Protein AF-A0A7W7RC70-F1 (afdb_monomer_lite)

Sequence (232 aa):
MTIQDFIKGVSVNDLTTFARSVPSPADFLLTSTVFPALVTNDVKWRIKQNGRRVDTAKYRAYDSSVPFADRTAWETTKEGMLPPLGQKLIGGEQQQILLEQSHGADQDRLLELLYDDAERHIEAIRSHLELAAGDVLVDGKFTLNAENGLTIEIDFGVPAGNMPTAAKPWSDPTSDPIRDELSWIQYLDGLGAPEPEMVLSSRRALSYLASNNAYRAAYFGSVNPSNPPTSR

pLDDT: mean 80.65, std 9.98, range [38.22, 91.69]

Structure (mmCIF, N/CA/C/O backbone):
data_AF-A0A7W7RC70-F1
#
_entry.id   AF-A0A7W7RC70-F1
#
loop_
_atom_site.group_PDB
_atom_site.id
_atom_site.type_symbol
_atom_site.label_atom_id
_atom_site.label_alt_id
_atom_site.label_comp_id
_atom_site.label_asym_id
_atom_site.label_entity_id
_atom_site.label_seq_id
_atom_site.pdbx_PDB_ins_code
_atom_site.Cartn_x
_atom_site.Cartn_y
_atom_site.Cartn_z
_atom_site.occupancy
_atom_site.B_iso_or_equiv
_atom_site.auth_seq_id
_atom_site.auth_comp_id
_atom_site.auth_asym_id
_atom_site.auth_atom_id
_atom_site.pdbx_PDB_model_num
ATOM 1 N N . MET A 1 1 ? -28.499 -2.237 37.408 1.00 56.09 1 MET A N 1
ATOM 2 C CA . MET A 1 1 ? -27.329 -2.879 36.779 1.00 56.09 1 MET A CA 1
ATOM 3 C C . MET A 1 1 ? -26.478 -1.761 36.212 1.00 56.09 1 MET A C 1
ATOM 5 O O . MET A 1 1 ? -27.034 -0.927 35.513 1.00 56.09 1 MET A O 1
ATOM 9 N N . THR A 1 2 ? -25.207 -1.657 36.597 1.00 62.66 2 THR A N 1
ATOM 10 C CA . THR A 1 2 ? -24.329 -0.580 36.103 1.00 62.66 2 THR A CA 1
ATOM 11 C C . THR A 1 2 ? -23.672 -0.986 34.778 1.00 62.66 2 THR A C 1
ATOM 13 O O . THR A 1 2 ? -23.590 -2.179 34.485 1.00 62.66 2 THR A O 1
ATOM 16 N N . ILE A 1 3 ? -23.141 -0.034 33.994 1.00 61.31 3 ILE A N 1
ATOM 17 C CA . ILE A 1 3 ? -22.332 -0.342 32.791 1.00 61.31 3 ILE A CA 1
ATOM 18 C C . ILE A 1 3 ? -21.181 -1.308 33.124 1.00 61.31 3 ILE A C 1
ATOM 20 O O . ILE A 1 3 ? -20.865 -2.197 32.338 1.00 61.31 3 ILE A O 1
ATOM 24 N N . GLN A 1 4 ? -20.580 -1.190 34.312 1.00 64.25 4 GLN A N 1
ATOM 25 C CA . GLN A 1 4 ? -19.517 -2.099 34.744 1.00 64.25 4 GLN A CA 1
ATOM 26 C C . GLN A 1 4 ? -20.006 -3.536 34.967 1.00 64.25 4 GLN A C 1
ATOM 28 O O . GLN A 1 4 ? -19.240 -4.470 34.749 1.00 64.25 4 GLN A O 1
ATOM 33 N N . ASP A 1 5 ? -21.258 -3.737 35.379 1.00 62.78 5 ASP A N 1
ATOM 34 C CA . ASP A 1 5 ? -21.836 -5.079 35.520 1.00 62.78 5 ASP A CA 1
ATOM 35 C C . ASP A 1 5 ? -22.249 -5.673 34.170 1.00 62.78 5 ASP A C 1
ATOM 37 O O . ASP A 1 5 ? -22.140 -6.881 33.984 1.00 62.78 5 ASP A O 1
ATOM 41 N N . PHE A 1 6 ? -22.637 -4.828 33.210 1.00 64.06 6 PHE A N 1
ATOM 42 C CA . PHE A 1 6 ? -22.873 -5.232 31.823 1.00 64.06 6 PHE A CA 1
ATOM 43 C C . PHE A 1 6 ? -21.577 -5.702 31.137 1.00 64.06 6 PHE A C 1
ATOM 45 O O . PHE A 1 6 ? -21.541 -6.787 30.562 1.00 64.06 6 PHE A O 1
ATOM 52 N N . ILE A 1 7 ? -20.478 -4.952 31.289 1.00 65.06 7 ILE A N 1
ATOM 53 C CA . ILE A 1 7 ? -19.159 -5.317 30.738 1.00 65.06 7 ILE A CA 1
ATOM 54 C C . ILE A 1 7 ? -18.637 -6.636 31.332 1.00 65.06 7 ILE A C 1
ATOM 56 O O . ILE A 1 7 ? -17.987 -7.403 30.630 1.00 65.06 7 ILE A O 1
ATOM 60 N N . LYS A 1 8 ? -18.949 -6.958 32.597 1.00 65.38 8 LYS A N 1
ATOM 61 C CA . LYS A 1 8 ? -18.590 -8.261 33.197 1.00 65.38 8 LYS A CA 1
ATOM 62 C C . LYS A 1 8 ? -19.278 -9.453 32.519 1.00 65.38 8 LYS A C 1
ATOM 64 O O . LYS A 1 8 ? -18.781 -10.568 32.651 1.00 65.38 8 LYS A O 1
ATOM 69 N N . GLY A 1 9 ? -20.406 -9.232 31.840 1.00 66.56 9 GLY A N 1
ATOM 70 C CA . GLY A 1 9 ? -21.138 -10.264 31.102 1.00 66.56 9 GLY A CA 1
ATOM 71 C C . GLY A 1 9 ? -20.523 -10.617 29.746 1.00 66.56 9 GLY A C 1
ATOM 72 O O . GLY A 1 9 ? -20.819 -11.684 29.218 1.00 66.56 9 GLY A O 1
ATOM 73 N N . VAL A 1 10 ? -19.649 -9.764 29.202 1.00 74.56 10 VAL A N 1
ATOM 74 C CA . VAL A 1 10 ? -18.971 -9.984 27.919 1.00 74.56 10 VAL A CA 1
ATOM 75 C C . VAL A 1 10 ? -17.527 -10.376 28.190 1.00 74.56 10 VAL A C 1
ATOM 77 O O . VAL A 1 10 ? -16.739 -9.587 28.716 1.00 74.56 10 VAL A O 1
ATOM 80 N N . SER A 1 11 ? -17.153 -11.611 27.851 1.00 83.88 11 SER A N 1
ATOM 81 C CA . SER A 1 11 ? -15.785 -12.057 28.089 1.00 83.88 11 SER A CA 1
ATOM 82 C C . SER A 1 11 ? -14.832 -11.496 27.029 1.00 83.88 11 SER A C 1
ATOM 84 O O . SER A 1 11 ? -15.172 -11.338 25.855 1.00 83.88 11 SER A O 1
ATOM 86 N N . VAL A 1 12 ? -13.580 -11.246 27.423 1.00 82.38 12 VAL A N 1
ATOM 87 C CA . VAL A 1 12 ? -12.506 -10.868 26.484 1.00 82.38 12 VAL A CA 1
ATOM 88 C C . VAL A 1 12 ? -12.328 -11.938 25.397 1.00 82.38 12 VAL A C 1
ATOM 90 O O . VAL A 1 12 ? -11.986 -11.628 24.255 1.00 82.38 12 VAL A O 1
ATOM 93 N N . ASN A 1 13 ? -12.592 -13.203 25.731 1.00 87.06 13 ASN A N 1
ATOM 94 C CA . ASN A 1 13 ? -12.529 -14.302 24.776 1.00 87.06 13 ASN A CA 1
ATOM 95 C C . ASN A 1 13 ? -13.616 -14.194 23.691 1.00 87.06 13 ASN A C 1
ATOM 97 O O . ASN A 1 13 ? -13.336 -14.451 22.522 1.00 87.06 13 ASN A O 1
ATOM 101 N N . ASP A 1 14 ? -14.824 -13.755 24.042 1.00 87.44 14 ASP A N 1
ATOM 102 C CA . ASP A 1 14 ? -15.912 -13.589 23.072 1.00 87.44 14 ASP A CA 1
ATOM 103 C C . ASP A 1 14 ? -15.631 -12.422 22.123 1.00 87.44 14 ASP A C 1
ATOM 105 O O . ASP A 1 14 ? -15.761 -12.573 20.912 1.00 87.44 14 ASP A O 1
ATOM 109 N N . LEU A 1 15 ? -15.146 -11.289 22.645 1.00 85.06 15 LEU A N 1
ATOM 110 C CA . LEU A 1 15 ? -14.759 -10.138 21.818 1.00 85.06 15 LEU A CA 1
ATOM 111 C C . LEU A 1 15 ? -13.595 -10.464 20.884 1.00 85.06 15 LEU A C 1
ATOM 113 O O . LEU A 1 15 ? -13.608 -10.072 19.722 1.00 85.06 15 LEU A O 1
ATOM 117 N N . THR A 1 16 ? -12.590 -11.201 21.360 1.00 86.44 16 THR A N 1
ATOM 118 C CA . THR A 1 16 ? -11.467 -11.624 20.505 1.00 86.44 16 THR A CA 1
ATOM 119 C C . THR A 1 16 ? -11.881 -12.658 19.464 1.00 86.44 16 THR A C 1
ATOM 121 O O . THR A 1 16 ? -11.364 -12.634 18.346 1.00 86.44 16 THR A O 1
ATOM 124 N N . THR A 1 17 ? -12.823 -13.543 19.795 1.00 90.56 17 THR A N 1
ATOM 125 C CA . THR A 1 17 ? -13.395 -14.499 18.840 1.00 90.56 17 THR A CA 1
ATOM 126 C C . THR A 1 17 ? -14.200 -13.769 17.770 1.00 90.56 17 THR A C 1
ATOM 128 O O . THR A 1 17 ? -13.954 -13.983 16.584 1.00 90.56 17 THR A O 1
ATOM 131 N N . PHE A 1 18 ? -15.074 -12.844 18.175 1.00 89.38 18 PHE A N 1
ATOM 132 C CA . PHE A 1 18 ? -15.824 -11.982 17.266 1.00 89.38 18 PHE A CA 1
ATOM 133 C C . PHE A 1 18 ? -14.888 -11.168 16.371 1.00 89.38 18 PHE A C 1
ATOM 135 O O . PHE A 1 18 ? -15.035 -11.162 15.151 1.00 89.38 18 PHE A O 1
ATOM 142 N N . ALA A 1 19 ? -13.846 -10.563 16.948 1.00 87.00 19 ALA A N 1
ATOM 143 C CA . ALA A 1 19 ? -12.914 -9.740 16.192 1.00 87.00 19 ALA A CA 1
ATOM 144 C C . ALA A 1 19 ? -12.198 -10.503 15.071 1.00 87.00 19 ALA A C 1
ATOM 146 O O . ALA A 1 19 ? -11.902 -9.947 14.015 1.00 87.00 19 ALA A O 1
ATOM 147 N N . ARG A 1 20 ? -11.939 -11.797 15.286 1.00 86.38 20 ARG A N 1
ATOM 148 C CA . ARG A 1 20 ? -11.356 -12.686 14.275 1.00 86.38 20 ARG A CA 1
ATOM 149 C C . ARG A 1 20 ? -12.362 -13.131 13.218 1.00 86.38 20 ARG A C 1
ATOM 151 O O . ARG A 1 20 ? -11.934 -13.460 12.117 1.00 86.38 20 ARG A O 1
ATOM 158 N N . SER A 1 21 ? -13.658 -13.164 13.534 1.00 90.19 21 SER A N 1
ATOM 159 C CA . SER A 1 21 ? -14.700 -13.531 12.570 1.00 90.19 21 SER A CA 1
ATOM 160 C C . SER A 1 21 ? -15.127 -12.382 11.660 1.00 90.19 21 SER A C 1
ATOM 162 O O . SER A 1 21 ? -15.672 -12.656 10.595 1.00 90.19 21 SER A O 1
ATOM 164 N N . VAL A 1 22 ? -14.881 -11.122 12.044 1.00 88.31 22 VAL A N 1
ATOM 165 C CA . VAL A 1 22 ? -15.199 -9.963 11.196 1.00 88.31 22 VAL A CA 1
ATOM 166 C C . VAL A 1 22 ? -14.410 -10.071 9.883 1.00 88.31 22 VAL A C 1
ATOM 168 O O . VAL A 1 22 ? -13.171 -10.055 9.918 1.00 88.31 22 VAL A O 1
ATOM 171 N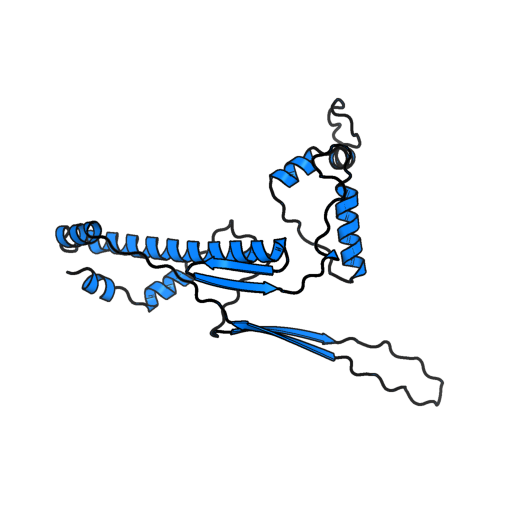 N . PRO A 1 23 ? -15.071 -10.167 8.717 1.00 85.12 23 PRO A N 1
ATOM 172 C CA . PRO A 1 23 ? -14.389 -10.254 7.432 1.00 85.12 23 PRO A CA 1
ATOM 173 C C . PRO A 1 23 ? -13.687 -8.935 7.102 1.00 85.12 23 PRO A C 1
ATOM 175 O O . PRO A 1 23 ? -14.128 -7.862 7.510 1.00 85.12 23 PRO A O 1
ATOM 178 N N . SER A 1 24 ? -12.565 -9.000 6.388 1.00 81.44 24 SER A N 1
ATOM 179 C CA . SER A 1 24 ? -11.953 -7.783 5.847 1.00 81.44 24 SER A CA 1
ATOM 180 C C . SER A 1 24 ? -12.858 -7.200 4.756 1.00 81.44 24 SER A C 1
ATOM 182 O O . SER A 1 24 ? -13.382 -7.977 3.951 1.00 81.44 24 SER A O 1
ATOM 184 N N . PRO A 1 25 ? -13.039 -5.869 4.699 1.00 83.44 25 PRO A N 1
ATOM 185 C CA . PRO A 1 25 ? -13.734 -5.226 3.591 1.00 83.44 25 PRO A CA 1
ATOM 186 C C . PRO A 1 25 ? -13.133 -5.633 2.242 1.00 83.44 25 PRO A C 1
ATOM 188 O O . PRO A 1 25 ? -11.913 -5.710 2.098 1.00 83.44 25 PRO A O 1
ATOM 191 N N . ALA A 1 26 ? -13.988 -5.878 1.246 1.00 78.44 26 ALA A N 1
ATOM 192 C CA . ALA A 1 26 ? -13.555 -6.296 -0.091 1.00 78.44 26 ALA A CA 1
ATOM 193 C C . ALA A 1 26 ? -12.710 -5.228 -0.811 1.00 78.44 26 ALA A C 1
ATOM 195 O O . ALA A 1 26 ? -11.923 -5.560 -1.693 1.00 78.44 26 ALA A O 1
ATOM 196 N N . ASP A 1 27 ? -12.847 -3.964 -0.406 1.00 82.88 27 ASP A N 1
ATOM 197 C CA . ASP A 1 27 ? -12.137 -2.829 -0.997 1.00 82.88 27 ASP A CA 1
ATOM 198 C C . ASP A 1 27 ? -10.654 -2.756 -0.577 1.00 82.88 27 ASP A C 1
ATOM 200 O O . ASP A 1 27 ? -9.888 -2.001 -1.176 1.00 82.88 27 ASP A O 1
ATOM 204 N N . PHE A 1 28 ? -10.218 -3.541 0.418 1.00 85.25 28 PHE A N 1
ATOM 205 C CA . PHE A 1 28 ? -8.823 -3.575 0.883 1.00 85.25 28 PHE A CA 1
ATOM 206 C C . PHE A 1 28 ? -7.975 -4.511 0.019 1.00 85.25 28 PHE A C 1
ATOM 208 O O . PHE A 1 28 ? -7.599 -5.625 0.402 1.00 85.25 28 PHE A O 1
ATOM 215 N N . LEU A 1 29 ? -7.710 -4.060 -1.205 1.00 86.31 29 LEU A N 1
ATOM 216 C CA . LEU A 1 29 ? -6.955 -4.811 -2.199 1.00 86.31 29 LEU A CA 1
ATOM 217 C C . LEU A 1 29 ? -5.479 -4.963 -1.804 1.00 86.31 29 LEU A C 1
ATOM 219 O O . LEU A 1 29 ? -4.909 -6.037 -1.976 1.00 86.31 29 LEU A O 1
ATOM 223 N N . LEU A 1 30 ? -4.841 -3.927 -1.251 1.00 86.94 30 LEU A N 1
ATOM 224 C CA . LEU A 1 30 ? -3.402 -3.959 -0.979 1.00 86.94 30 LEU A CA 1
ATOM 225 C C . LEU A 1 30 ? -3.073 -5.001 0.083 1.00 86.94 30 LEU A C 1
ATOM 227 O O . LEU A 1 30 ? -2.199 -5.835 -0.136 1.00 86.94 30 LEU A O 1
ATOM 231 N N . THR A 1 31 ? -3.796 -5.006 1.199 1.00 84.94 31 THR A N 1
ATOM 232 C CA . THR A 1 31 ? -3.587 -5.968 2.292 1.00 84.94 31 THR A CA 1
ATOM 233 C C . THR A 1 31 ? -4.075 -7.387 1.980 1.00 84.94 31 THR A C 1
ATOM 235 O O . THR A 1 31 ? -3.689 -8.334 2.670 1.00 84.94 31 THR A O 1
ATOM 238 N N . SER A 1 32 ? -4.897 -7.572 0.942 1.00 84.19 32 SER A N 1
ATOM 239 C CA . SER A 1 32 ? -5.356 -8.900 0.513 1.00 84.19 32 SER A CA 1
ATOM 240 C C . SER A 1 32 ? -4.476 -9.523 -0.572 1.00 84.19 32 SER A C 1
ATOM 242 O O . SER A 1 32 ? -4.210 -10.723 -0.502 1.00 84.19 32 SER A O 1
ATOM 244 N N . THR A 1 33 ? -3.996 -8.741 -1.545 1.00 84.69 33 THR A N 1
ATOM 245 C CA . THR A 1 33 ? -3.239 -9.269 -2.693 1.00 84.69 33 THR A CA 1
ATOM 246 C C . THR A 1 33 ? -1.757 -8.912 -2.674 1.00 84.69 33 THR A C 1
ATOM 248 O O . THR A 1 33 ? -0.933 -9.755 -3.013 1.00 84.69 33 THR A O 1
ATOM 251 N N . VAL A 1 34 ? -1.396 -7.676 -2.308 1.00 86.19 34 VAL A N 1
ATOM 252 C CA . VAL A 1 34 ? -0.014 -7.171 -2.444 1.00 86.19 34 VAL A CA 1
ATOM 253 C C . VAL A 1 34 ? 0.813 -7.454 -1.188 1.00 86.19 34 VAL A C 1
ATOM 255 O O . VAL A 1 34 ? 1.915 -7.993 -1.271 1.00 86.19 34 VAL A O 1
ATOM 258 N N . PHE A 1 35 ? 0.266 -7.129 -0.018 1.00 86.44 35 PHE A N 1
ATOM 259 C CA . PHE A 1 35 ? 0.872 -7.336 1.294 1.00 86.44 35 PHE A CA 1
ATOM 260 C C . PHE A 1 35 ? -0.040 -8.199 2.163 1.00 86.44 35 PHE A C 1
ATOM 262 O O . PHE A 1 35 ? -0.785 -7.664 2.985 1.00 86.44 35 PHE A O 1
ATOM 269 N N . PRO A 1 36 ? 0.006 -9.533 2.014 1.00 81.94 36 PRO A N 1
ATOM 270 C CA . PRO A 1 36 ? -0.829 -10.407 2.820 1.00 81.94 36 PRO A CA 1
ATOM 271 C C . PRO A 1 36 ? -0.523 -10.216 4.310 1.00 81.94 36 PRO A C 1
ATOM 273 O O . PRO A 1 36 ? 0.629 -10.302 4.746 1.00 81.94 36 PRO A O 1
ATOM 276 N N . ALA A 1 37 ? -1.567 -9.969 5.101 1.00 81.06 37 ALA A N 1
ATOM 277 C CA . ALA A 1 37 ? -1.438 -9.799 6.542 1.00 81.06 37 ALA A CA 1
ATOM 278 C C . ALA A 1 37 ? -0.966 -11.099 7.219 1.00 81.06 37 ALA A C 1
ATOM 280 O O . ALA A 1 37 ? -1.537 -12.173 7.023 1.00 81.06 37 ALA A O 1
ATOM 281 N N . LEU A 1 38 ? 0.059 -10.989 8.068 1.00 83.00 38 LEU A N 1
ATOM 282 C CA . LEU A 1 38 ? 0.604 -12.096 8.853 1.00 83.00 38 LEU A CA 1
ATOM 283 C C . LEU A 1 38 ? 0.421 -11.810 10.343 1.00 83.00 38 LEU A C 1
ATOM 285 O O . LEU A 1 38 ? 0.787 -10.743 10.831 1.00 83.00 38 LEU A O 1
ATOM 289 N N . VAL A 1 39 ? -0.109 -12.786 11.079 1.00 82.56 39 VAL A N 1
ATOM 290 C CA . VAL A 1 39 ? -0.258 -12.696 12.535 1.00 82.56 39 VAL A CA 1
ATOM 291 C C . VAL A 1 39 ? 0.928 -13.387 13.194 1.00 82.56 39 VAL A C 1
ATOM 293 O O . VAL A 1 39 ? 1.176 -14.569 12.959 1.00 82.56 39 VAL A O 1
ATOM 296 N N . THR A 1 40 ? 1.645 -12.657 14.044 1.00 84.38 40 THR A N 1
ATOM 297 C CA . THR A 1 40 ? 2.721 -13.205 14.873 1.00 84.38 40 THR A CA 1
ATOM 298 C C . THR A 1 40 ? 2.505 -12.832 16.334 1.00 84.38 40 THR A C 1
ATOM 300 O O . THR A 1 40 ? 1.990 -11.759 16.639 1.00 84.38 40 THR A O 1
ATOM 303 N N . ASN A 1 41 ? 2.920 -13.712 17.243 1.00 83.69 41 ASN A N 1
ATOM 304 C CA . ASN A 1 41 ? 2.888 -13.467 18.685 1.00 83.69 41 ASN A CA 1
ATOM 305 C C . ASN A 1 41 ? 4.244 -12.917 19.161 1.00 83.69 41 ASN A C 1
ATOM 307 O O . ASN A 1 41 ? 4.870 -13.483 20.056 1.00 83.69 41 ASN A O 1
ATOM 311 N N . ASP A 1 42 ? 4.724 -11.852 18.521 1.00 84.62 42 ASP A N 1
ATOM 312 C CA . ASP A 1 42 ? 5.981 -11.173 18.853 1.00 84.62 42 ASP A CA 1
ATOM 313 C C . ASP A 1 42 ? 5.780 -9.653 18.741 1.00 84.62 42 ASP A C 1
ATOM 315 O O . ASP A 1 42 ? 4.927 -9.175 17.996 1.00 84.62 42 ASP A O 1
ATOM 319 N N . VAL A 1 43 ? 6.563 -8.885 19.493 1.00 82.62 43 VAL A N 1
ATOM 320 C CA . VAL A 1 43 ? 6.596 -7.414 19.430 1.00 82.62 43 VAL A CA 1
ATOM 321 C C . VAL A 1 43 ? 7.489 -6.946 18.277 1.00 82.62 43 VAL A C 1
ATOM 323 O O . VAL A 1 43 ? 7.428 -5.791 17.856 1.00 82.62 43 VAL A O 1
ATOM 326 N N . LYS A 1 44 ? 8.340 -7.836 17.757 1.00 82.44 44 LYS A N 1
ATOM 327 C CA . LYS A 1 44 ? 9.222 -7.555 16.628 1.00 82.44 44 LYS A CA 1
ATOM 328 C C . LYS A 1 44 ? 8.767 -8.280 15.373 1.00 82.44 44 LYS A C 1
ATOM 330 O O . LYS A 1 44 ? 8.415 -9.457 15.411 1.00 82.44 44 LYS A O 1
ATOM 335 N N . TRP A 1 45 ? 8.863 -7.596 14.241 1.00 80.31 45 TRP A N 1
ATOM 336 C CA . TRP A 1 45 ? 8.797 -8.244 12.940 1.00 80.31 45 TRP A CA 1
ATOM 337 C C . TRP A 1 45 ? 10.207 -8.627 12.492 1.00 80.31 45 TRP A C 1
ATOM 339 O O . TRP A 1 45 ? 11.180 -7.928 12.785 1.00 80.31 45 TRP A O 1
ATOM 349 N N . ARG A 1 46 ? 10.325 -9.753 11.781 1.00 77.56 46 ARG A N 1
ATOM 350 C CA . ARG A 1 46 ? 11.588 -10.219 11.207 1.00 77.56 46 ARG A CA 1
ATOM 351 C C . ARG A 1 46 ? 11.351 -10.811 9.827 1.00 77.56 46 ARG A C 1
ATOM 353 O O . ARG A 1 46 ? 10.641 -11.803 9.699 1.00 77.56 46 ARG A O 1
ATOM 360 N N . ILE A 1 47 ? 12.004 -10.246 8.818 1.00 74.62 47 ILE A N 1
ATOM 361 C CA . ILE A 1 47 ? 12.020 -10.777 7.455 1.00 74.62 47 ILE A CA 1
ATOM 362 C C . ILE A 1 47 ? 13.396 -11.379 7.205 1.00 74.62 47 ILE A C 1
ATOM 364 O O . ILE A 1 47 ? 14.416 -10.694 7.306 1.00 74.62 47 ILE A O 1
ATOM 368 N N . LYS A 1 48 ? 13.417 -12.673 6.883 1.00 76.88 48 LYS A N 1
ATOM 369 C CA . LYS A 1 48 ? 14.621 -13.389 6.466 1.00 76.88 48 LYS A CA 1
ATOM 370 C C . LYS A 1 48 ? 14.559 -13.629 4.970 1.00 76.88 48 LYS A C 1
ATOM 372 O O . LYS A 1 48 ? 13.632 -14.273 4.490 1.00 76.88 48 LYS A O 1
ATOM 377 N N . GLN A 1 49 ? 15.553 -13.133 4.253 1.00 71.88 49 GLN A N 1
ATOM 378 C CA . GLN A 1 49 ? 15.759 -13.442 2.847 1.00 71.88 49 GLN A CA 1
ATOM 379 C C . GLN A 1 49 ? 16.999 -14.311 2.733 1.00 71.88 49 GLN A C 1
ATOM 381 O O . GLN A 1 49 ? 18.073 -13.939 3.206 1.00 71.88 49 GLN A O 1
ATOM 386 N N . ASN A 1 50 ? 16.840 -15.480 2.129 1.00 76.06 50 ASN A N 1
ATOM 387 C CA . ASN A 1 50 ? 17.937 -16.371 1.814 1.00 76.06 50 ASN A CA 1
ATOM 388 C C . ASN A 1 50 ? 17.991 -16.600 0.306 1.00 76.06 50 ASN A C 1
ATOM 390 O O . ASN A 1 50 ? 16.978 -16.658 -0.385 1.00 76.06 50 ASN A O 1
ATOM 394 N N . GLY A 1 51 ? 19.203 -16.731 -0.209 1.00 71.19 51 GLY A N 1
ATOM 395 C CA . GLY A 1 51 ? 19.424 -17.016 -1.612 1.00 71.19 51 GLY A CA 1
ATOM 396 C C . GLY A 1 51 ? 20.613 -17.934 -1.780 1.00 71.19 51 GLY A C 1
ATOM 397 O O . GLY A 1 51 ? 21.580 -17.901 -1.014 1.00 71.19 51 GLY A O 1
ATOM 398 N N . ARG A 1 52 ? 20.545 -18.762 -2.817 1.00 72.56 52 ARG A N 1
ATOM 399 C CA . ARG A 1 52 ? 21.664 -19.586 -3.252 1.00 72.56 52 ARG A CA 1
ATOM 400 C C . ARG A 1 52 ? 21.904 -19.322 -4.723 1.00 72.56 52 ARG A C 1
ATOM 402 O O . ARG A 1 52 ? 21.000 -19.500 -5.534 1.00 72.56 52 ARG A O 1
ATOM 409 N N . ARG A 1 53 ? 23.130 -18.940 -5.067 1.00 67.62 53 ARG A N 1
ATOM 410 C CA . ARG A 1 53 ? 23.585 -19.000 -6.456 1.00 67.62 53 ARG A CA 1
ATOM 411 C C . ARG A 1 53 ? 24.174 -20.381 -6.707 1.00 67.62 53 ARG A C 1
ATOM 413 O O . ARG A 1 53 ? 24.865 -20.935 -5.850 1.00 67.62 53 ARG A O 1
ATOM 420 N N . VAL A 1 54 ? 23.827 -20.963 -7.849 1.00 72.25 54 VAL A N 1
ATOM 421 C CA . VAL A 1 54 ? 24.419 -22.217 -8.315 1.00 72.25 54 VAL A CA 1
ATOM 422 C C . VAL A 1 54 ? 25.434 -21.844 -9.378 1.00 72.25 54 VAL A C 1
ATOM 424 O O . VAL A 1 54 ? 25.064 -21.357 -10.444 1.00 72.25 54 VAL A O 1
ATOM 427 N N . ASP A 1 55 ? 26.711 -22.040 -9.070 1.00 71.69 55 ASP A N 1
ATOM 428 C CA . ASP A 1 55 ? 27.770 -21.792 -10.037 1.00 71.69 55 ASP A CA 1
ATOM 429 C C . ASP A 1 55 ? 27.695 -22.817 -11.172 1.00 71.69 55 ASP A C 1
ATOM 431 O O . ASP A 1 55 ? 27.401 -23.998 -10.962 1.00 71.69 55 ASP A O 1
ATOM 435 N N . THR A 1 56 ? 27.969 -22.365 -12.395 1.00 74.25 56 THR A N 1
ATOM 436 C CA . THR A 1 56 ? 28.033 -23.263 -13.552 1.00 74.25 56 THR A CA 1
ATOM 437 C C . THR A 1 56 ? 29.254 -24.172 -13.426 1.00 74.25 56 THR A C 1
ATOM 439 O O . THR A 1 56 ? 30.372 -23.703 -13.197 1.00 74.25 56 THR A O 1
ATOM 442 N N . ALA A 1 57 ? 29.050 -25.479 -13.598 1.00 82.75 57 ALA A N 1
ATOM 443 C CA . ALA A 1 57 ? 30.136 -26.449 -13.566 1.00 82.75 57 ALA A CA 1
ATOM 444 C C . ALA A 1 57 ? 31.151 -26.168 -14.687 1.00 82.75 57 ALA A C 1
ATOM 446 O O . ALA A 1 57 ? 30.786 -25.938 -15.839 1.00 82.75 57 ALA A O 1
ATOM 447 N N . LYS A 1 58 ? 32.443 -26.199 -14.348 1.00 83.81 58 LYS A N 1
ATOM 448 C CA . LYS A 1 58 ? 33.531 -25.977 -15.307 1.00 83.81 58 LYS A CA 1
ATOM 449 C C . LYS A 1 58 ? 33.943 -27.307 -15.937 1.00 83.81 58 LYS A C 1
ATOM 451 O O . LYS A 1 58 ? 34.146 -28.291 -15.225 1.00 83.81 58 LYS A O 1
ATOM 456 N N . TYR A 1 59 ? 34.110 -27.326 -17.259 1.00 81.69 59 TYR A N 1
ATOM 457 C CA . TYR A 1 59 ? 34.724 -28.460 -17.949 1.00 81.69 59 TYR A CA 1
ATOM 458 C C . TYR A 1 59 ? 36.171 -28.641 -17.480 1.00 81.69 59 TYR A C 1
ATOM 460 O O . TYR A 1 59 ? 36.890 -27.666 -17.256 1.00 81.69 59 TYR A O 1
ATOM 468 N N . ARG A 1 60 ? 36.597 -29.898 -17.345 1.00 87.81 60 ARG A N 1
ATOM 469 C CA . ARG A 1 60 ? 37.977 -30.265 -17.017 1.00 87.81 60 ARG A CA 1
ATOM 470 C C . ARG A 1 60 ? 38.586 -31.100 -18.140 1.00 87.81 60 ARG A C 1
ATOM 472 O O . ARG A 1 60 ? 37.855 -31.775 -18.862 1.00 87.81 60 ARG A O 1
ATOM 479 N N . ALA A 1 61 ? 39.910 -31.081 -18.259 1.00 85.44 61 ALA A N 1
ATOM 480 C CA . ALA A 1 61 ? 40.616 -31.992 -19.153 1.00 85.44 61 ALA A CA 1
ATOM 481 C C . ALA A 1 61 ? 40.492 -33.439 -18.645 1.00 85.44 61 ALA A C 1
ATOM 483 O O . ALA A 1 61 ? 40.330 -33.670 -17.441 1.00 85.44 61 ALA A O 1
ATOM 484 N N . TYR A 1 62 ? 40.582 -34.415 -19.552 1.00 78.81 62 TYR A N 1
ATOM 485 C CA . TYR A 1 62 ? 40.733 -35.818 -19.162 1.00 78.81 62 TYR A CA 1
ATOM 486 C C . TYR A 1 62 ? 41.988 -35.963 -18.278 1.00 78.81 62 TYR A C 1
ATOM 488 O O . TYR A 1 62 ? 42.970 -35.252 -18.469 1.00 78.81 62 TYR A O 1
ATOM 496 N N . ASP A 1 63 ? 41.895 -36.789 -17.233 1.00 81.75 63 ASP A N 1
ATOM 497 C CA . ASP A 1 63 ? 42.938 -37.007 -16.209 1.00 81.75 63 ASP A CA 1
ATOM 498 C C . ASP A 1 63 ? 43.328 -35.824 -15.287 1.00 81.75 63 ASP A C 1
ATOM 500 O O . ASP A 1 63 ? 44.194 -35.986 -14.431 1.00 81.75 63 ASP A O 1
ATOM 504 N N . SER A 1 64 ? 42.657 -34.662 -15.350 1.00 79.81 64 SER A N 1
ATOM 505 C CA . SER A 1 64 ? 42.829 -33.583 -14.351 1.00 79.81 64 SER A CA 1
ATOM 506 C C . SER A 1 64 ? 41.831 -33.671 -13.181 1.00 79.81 64 SER A C 1
ATOM 508 O O . SER A 1 64 ? 40.763 -34.268 -13.301 1.00 79.81 64 SER A O 1
ATOM 510 N N . SER A 1 65 ? 42.111 -33.040 -12.036 1.00 79.62 65 SER A N 1
ATOM 511 C CA . SER A 1 65 ? 41.113 -32.915 -10.960 1.00 79.62 65 SER A CA 1
ATOM 512 C C . SER A 1 65 ? 39.985 -31.940 -11.340 1.00 79.62 65 SER A C 1
ATOM 514 O O . SER A 1 65 ? 40.150 -31.071 -12.202 1.00 79.62 65 SER A O 1
ATOM 516 N N . VAL A 1 66 ? 38.806 -32.116 -10.730 1.00 84.38 66 VAL A N 1
ATOM 517 C CA . VAL A 1 66 ? 37.661 -31.200 -10.883 1.00 84.38 66 VAL A CA 1
ATOM 518 C C . VAL A 1 66 ? 37.929 -29.946 -10.041 1.00 84.38 66 VAL A C 1
ATOM 520 O O . VAL A 1 66 ? 38.358 -30.089 -8.893 1.00 84.38 66 VAL A O 1
ATOM 523 N N . PRO A 1 67 ? 37.696 -28.728 -10.565 1.00 80.69 67 PRO A N 1
ATOM 524 C CA . PRO A 1 67 ? 37.852 -27.514 -9.773 1.00 80.69 67 PRO A CA 1
ATOM 525 C C . PRO A 1 67 ? 36.856 -27.481 -8.608 1.00 80.69 67 PRO A C 1
ATOM 527 O O . PRO A 1 67 ? 35.711 -27.914 -8.743 1.00 80.69 67 PRO A O 1
ATOM 530 N N . PHE A 1 68 ? 37.293 -26.936 -7.471 1.00 76.25 68 PHE A N 1
ATOM 531 C CA . PHE A 1 68 ? 36.411 -26.690 -6.333 1.00 76.25 68 PHE A CA 1
ATOM 532 C C . PHE A 1 68 ? 35.344 -25.656 -6.711 1.00 76.25 68 PHE A C 1
ATOM 534 O O . PHE A 1 68 ? 35.639 -24.664 -7.380 1.00 76.25 68 PHE A O 1
ATOM 541 N N . ALA A 1 69 ? 34.104 -25.920 -6.304 1.00 77.38 69 ALA A N 1
ATOM 542 C CA . ALA A 1 69 ? 33.009 -24.967 -6.410 1.00 77.38 69 ALA A CA 1
ATOM 543 C C . ALA A 1 69 ? 32.966 -24.089 -5.157 1.00 77.38 69 ALA A C 1
ATOM 545 O O . ALA A 1 69 ? 33.241 -24.573 -4.055 1.00 77.38 69 ALA A O 1
ATOM 546 N N . ASP A 1 70 ? 32.564 -22.833 -5.322 1.00 76.75 70 ASP A N 1
ATOM 547 C CA . ASP A 1 70 ? 32.361 -21.927 -4.202 1.00 76.75 70 ASP A CA 1
ATOM 548 C C . ASP A 1 70 ? 30.940 -22.081 -3.649 1.00 76.75 70 ASP A C 1
ATOM 550 O O . ASP A 1 70 ? 29.964 -22.331 -4.362 1.00 76.75 70 ASP A O 1
ATOM 554 N N . ARG A 1 71 ? 30.804 -21.970 -2.323 1.00 69.19 71 ARG A N 1
ATOM 555 C CA . ARG A 1 71 ? 29.491 -21.983 -1.673 1.00 69.19 71 ARG A CA 1
ATOM 556 C C . ARG A 1 71 ? 28.988 -20.555 -1.522 1.00 69.19 71 ARG A C 1
ATOM 558 O O . ARG A 1 71 ? 29.230 -19.917 -0.501 1.00 69.19 71 ARG A O 1
ATOM 565 N N . THR A 1 72 ? 28.219 -20.101 -2.502 1.00 67.12 72 THR A N 1
ATOM 566 C CA . THR A 1 72 ? 27.650 -18.748 -2.520 1.00 67.12 72 THR A CA 1
ATOM 567 C C . THR A 1 72 ? 26.205 -18.766 -2.011 1.00 67.12 72 THR A C 1
ATOM 569 O O . THR A 1 72 ? 25.241 -18.726 -2.781 1.00 67.12 72 THR A O 1
ATOM 572 N N . ALA A 1 73 ? 26.056 -18.888 -0.690 1.00 69.44 73 ALA A N 1
ATOM 573 C CA . ALA A 1 73 ? 24.780 -18.722 0.005 1.00 69.44 73 ALA A CA 1
ATOM 574 C C . ALA A 1 73 ? 24.816 -17.431 0.824 1.00 69.44 73 ALA A C 1
ATOM 576 O O . ALA A 1 73 ? 25.811 -17.159 1.496 1.00 69.44 73 ALA A O 1
ATOM 577 N N . TRP A 1 74 ? 23.741 -16.651 0.769 1.00 71.44 74 TRP A N 1
ATOM 578 C CA . TRP A 1 74 ? 23.597 -15.430 1.555 1.00 71.44 74 TRP A CA 1
ATOM 579 C C . TRP A 1 74 ? 22.290 -15.465 2.348 1.00 71.44 74 TRP A C 1
ATOM 581 O O . TRP A 1 74 ? 21.289 -16.024 1.895 1.00 71.44 74 TRP A O 1
ATOM 591 N N . GLU A 1 75 ? 22.321 -14.875 3.540 1.00 72.69 75 GLU A N 1
ATOM 592 C CA . GLU A 1 75 ? 21.160 -14.666 4.403 1.00 72.69 75 GLU A CA 1
ATOM 593 C C . GLU A 1 75 ? 21.169 -13.201 4.843 1.00 72.69 75 GLU A C 1
ATOM 595 O O . GLU A 1 75 ? 22.172 -12.696 5.344 1.00 72.69 75 GLU A O 1
ATOM 600 N N . THR A 1 76 ? 20.063 -12.498 4.624 1.00 68.06 76 THR A N 1
ATOM 601 C CA . THR A 1 76 ? 19.835 -11.146 5.141 1.00 68.06 76 THR A CA 1
ATOM 602 C C . THR A 1 76 ? 18.625 -11.184 6.057 1.00 68.06 76 THR A C 1
ATOM 604 O O . THR A 1 76 ? 17.557 -11.653 5.669 1.00 68.06 76 THR A O 1
ATOM 607 N N . THR A 1 77 ? 18.797 -10.695 7.283 1.00 69.88 77 THR A N 1
ATOM 608 C CA . THR A 1 77 ? 17.711 -10.543 8.254 1.00 69.88 77 THR A CA 1
ATOM 609 C C . THR A 1 77 ? 17.450 -9.057 8.463 1.00 69.88 77 THR A C 1
ATOM 611 O O . THR A 1 77 ? 18.355 -8.334 8.870 1.00 69.88 77 THR A O 1
ATOM 614 N N . LYS A 1 78 ? 16.221 -8.608 8.198 1.00 69.69 78 LYS A N 1
ATOM 615 C CA . LYS A 1 78 ? 15.727 -7.281 8.591 1.00 69.69 78 LYS A CA 1
ATOM 616 C C . LYS A 1 78 ? 14.760 -7.459 9.759 1.00 69.69 78 LYS A C 1
ATOM 618 O O . LYS A 1 78 ? 13.890 -8.327 9.689 1.00 69.69 78 LYS A O 1
ATOM 623 N N . GLU A 1 79 ? 14.919 -6.683 10.825 1.00 73.88 79 GLU A N 1
ATOM 624 C CA . GLU A 1 79 ? 14.011 -6.706 11.976 1.00 73.88 79 GLU A CA 1
ATOM 625 C C . GLU A 1 79 ? 13.684 -5.297 12.472 1.00 73.88 79 GLU A C 1
ATOM 627 O O . GLU A 1 79 ? 14.491 -4.380 12.339 1.00 73.88 79 GLU A O 1
ATOM 632 N N . GLY A 1 80 ? 12.496 -5.141 13.053 1.00 74.88 80 GLY A N 1
ATOM 633 C CA . GLY A 1 80 ? 12.013 -3.883 13.615 1.00 74.88 80 GLY A CA 1
ATOM 634 C C . GLY A 1 80 ? 10.945 -4.117 14.679 1.00 74.88 80 GLY A C 1
ATOM 635 O O . GLY A 1 80 ? 10.453 -5.234 14.840 1.00 74.88 80 GLY A O 1
ATOM 636 N N . MET A 1 81 ? 10.605 -3.077 15.442 1.00 78.31 81 MET A N 1
ATOM 637 C CA . MET A 1 81 ? 9.513 -3.139 16.421 1.00 78.31 81 MET A CA 1
ATOM 638 C C . MET A 1 81 ? 8.185 -2.818 15.738 1.00 78.31 81 MET A C 1
ATOM 640 O O . MET A 1 81 ? 8.124 -1.927 14.893 1.00 78.31 81 MET A O 1
ATOM 644 N N . LEU A 1 82 ? 7.130 -3.540 16.108 1.00 81.69 82 LEU A N 1
ATOM 645 C CA . LEU A 1 82 ? 5.772 -3.225 15.685 1.00 81.69 82 LEU A CA 1
ATOM 646 C C . LEU A 1 82 ? 5.251 -2.056 16.534 1.00 81.69 82 LEU A C 1
ATOM 648 O O . LEU A 1 82 ? 5.240 -2.170 17.765 1.00 81.69 82 LEU A O 1
ATOM 652 N N . PRO A 1 83 ? 4.843 -0.930 15.922 1.00 80.88 83 PRO A N 1
ATOM 653 C CA . PRO A 1 83 ? 4.237 0.156 16.673 1.00 80.88 83 PRO A CA 1
ATOM 654 C C . PRO A 1 83 ? 2.899 -0.313 17.270 1.00 80.88 83 PRO A C 1
ATOM 656 O O . PRO A 1 83 ? 2.141 -1.023 16.603 1.00 80.88 83 PRO A O 1
ATOM 659 N N . PRO A 1 84 ? 2.594 0.046 18.528 1.00 82.44 84 PRO A N 1
ATOM 660 C CA . PRO A 1 84 ? 1.316 -0.299 19.128 1.00 82.44 84 PRO A CA 1
ATOM 661 C C . PRO A 1 84 ? 0.195 0.472 18.428 1.00 82.44 84 PRO A C 1
ATOM 663 O O . PRO A 1 84 ? 0.232 1.698 18.352 1.00 82.44 84 PRO A O 1
ATOM 666 N N . LEU A 1 85 ? -0.818 -0.254 17.964 1.00 85.00 85 LEU A N 1
ATOM 667 C CA . LEU A 1 85 ? -1.994 0.295 17.299 1.00 85.00 85 LEU A CA 1
ATOM 668 C C . LEU A 1 85 ? -3.244 -0.061 18.102 1.00 85.00 85 LEU A C 1
ATOM 670 O O . LEU A 1 85 ? -3.398 -1.188 18.575 1.00 85.00 85 LEU A O 1
ATOM 674 N N . GLY A 1 86 ? -4.145 0.900 18.259 1.00 84.38 86 GLY A N 1
ATOM 675 C CA . GLY A 1 86 ? -5.416 0.669 18.921 1.00 84.38 86 GLY A CA 1
ATOM 676 C C . GLY A 1 86 ? -6.244 1.936 19.025 1.00 84.38 86 GLY A C 1
ATOM 677 O O . GLY A 1 86 ? -5.723 3.048 18.986 1.00 84.38 86 GLY A O 1
ATOM 678 N N . GLN A 1 87 ? -7.545 1.748 19.200 1.00 83.69 87 GLN A N 1
ATOM 679 C CA . GLN A 1 87 ? -8.512 2.822 19.362 1.00 83.69 87 GLN A CA 1
ATOM 680 C C . GLN A 1 87 ? -9.347 2.565 20.616 1.00 83.69 87 GLN A C 1
ATOM 682 O O . GLN A 1 87 ? -9.525 1.422 21.041 1.00 83.69 87 GLN A O 1
ATOM 687 N N . LYS A 1 88 ? -9.817 3.643 21.242 1.00 85.69 88 LYS A N 1
ATOM 688 C CA . LYS A 1 88 ? -10.727 3.588 22.385 1.00 85.69 88 LYS A CA 1
ATOM 689 C C . LYS A 1 88 ? -11.915 4.492 22.110 1.00 85.69 88 LYS A C 1
ATOM 691 O O . LYS A 1 88 ? -11.732 5.607 21.622 1.00 85.69 88 LYS A O 1
ATOM 696 N N . LEU A 1 89 ? -13.097 4.033 22.498 1.00 82.44 89 LEU A N 1
ATOM 697 C CA . LEU A 1 89 ? -14.320 4.822 22.490 1.00 82.44 89 LEU A CA 1
ATOM 698 C C . LEU A 1 89 ? -14.813 5.011 23.925 1.00 82.44 89 LEU A C 1
ATOM 700 O O . LEU A 1 89 ? -14.745 4.097 24.748 1.00 82.44 89 LEU A O 1
ATOM 704 N N . ILE A 1 90 ? -15.241 6.231 24.241 1.00 81.56 90 ILE A N 1
ATOM 705 C CA . ILE A 1 90 ? -15.761 6.586 25.562 1.00 81.56 90 ILE A CA 1
ATOM 706 C C . ILE A 1 90 ? -17.269 6.342 25.556 1.00 81.56 90 ILE A C 1
ATOM 708 O O . ILE A 1 90 ? -17.968 6.849 24.681 1.00 81.56 90 ILE A O 1
ATOM 712 N N . GLY A 1 91 ? -17.769 5.606 26.549 1.00 72.25 91 GLY A N 1
ATOM 713 C CA . GLY A 1 91 ? -19.205 5.503 26.804 1.00 72.25 91 GLY A CA 1
ATOM 714 C C . GLY A 1 91 ? -19.741 6.807 27.397 1.00 72.25 91 GLY A C 1
ATOM 715 O O . GLY A 1 91 ? -19.202 7.308 28.383 1.00 72.25 91 GLY A O 1
ATOM 716 N N . GLY A 1 92 ? -20.781 7.365 26.786 1.00 78.06 92 GLY A N 1
ATOM 717 C CA . GLY A 1 92 ? -21.430 8.599 27.215 1.00 78.06 92 GLY A CA 1
ATOM 718 C C . GLY A 1 92 ? -22.550 8.381 28.235 1.00 78.06 92 GLY A C 1
ATOM 719 O O . GLY A 1 92 ? -23.148 7.308 28.332 1.00 78.06 92 GLY A O 1
ATOM 720 N N . GLU A 1 93 ? -22.893 9.450 28.956 1.00 75.50 93 GLU A N 1
ATOM 721 C CA . GLU A 1 93 ? -23.940 9.450 29.991 1.00 75.50 93 GLU A CA 1
ATOM 722 C C . GLU A 1 93 ? -25.315 9.048 29.444 1.00 75.50 93 GLU A C 1
ATOM 724 O O . GLU A 1 93 ? -26.078 8.357 30.111 1.00 75.50 93 GLU A O 1
ATOM 729 N N . GLN A 1 94 ? -25.630 9.413 28.199 1.00 74.75 94 GLN A N 1
ATOM 730 C CA . GLN A 1 94 ? -26.897 9.047 27.566 1.00 74.75 94 GLN A CA 1
ATOM 731 C C . GLN A 1 94 ? -27.065 7.525 27.438 1.00 74.75 94 GLN A C 1
ATOM 733 O O . GLN A 1 94 ? -28.148 7.006 27.696 1.00 74.75 94 GLN A O 1
ATOM 738 N N . GLN A 1 95 ? -26.006 6.799 27.067 1.00 72.06 95 GLN A N 1
ATOM 739 C CA . GLN A 1 95 ? -26.045 5.334 26.970 1.00 72.06 95 GLN A CA 1
ATOM 740 C C . GLN A 1 95 ? -26.229 4.706 28.355 1.00 72.06 95 GLN A C 1
ATOM 742 O O . GLN A 1 95 ? -26.966 3.732 28.501 1.00 72.06 95 GLN A O 1
ATOM 747 N N . GLN A 1 96 ? -25.627 5.312 29.383 1.00 73.12 96 GLN A N 1
ATOM 748 C CA . GLN A 1 96 ? -25.828 4.906 30.769 1.00 73.12 96 GLN A CA 1
ATOM 749 C C . GLN A 1 96 ? -27.274 5.125 31.237 1.00 73.12 96 GLN A C 1
ATOM 751 O O . GLN A 1 96 ? -27.871 4.214 31.803 1.00 73.12 96 GLN A O 1
ATOM 756 N N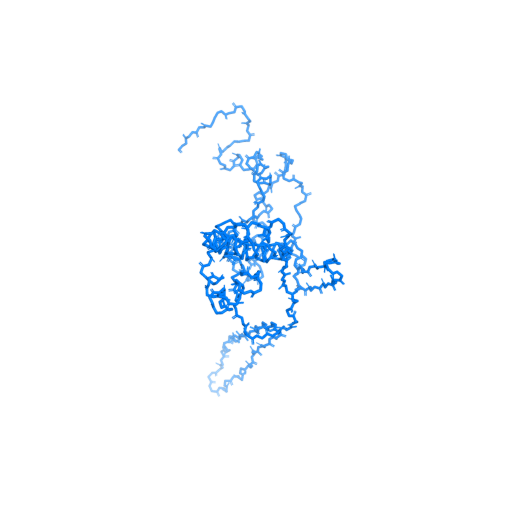 . ILE A 1 97 ? -27.862 6.291 30.958 1.00 74.25 97 ILE A N 1
ATOM 757 C CA . ILE A 1 97 ? -29.252 6.602 31.323 1.00 74.25 97 ILE A CA 1
ATOM 758 C C . ILE A 1 97 ? -30.222 5.633 30.641 1.00 74.25 97 ILE A C 1
ATOM 760 O O . ILE A 1 97 ? -31.148 5.153 31.286 1.00 74.25 97 ILE A O 1
ATOM 764 N N . LEU A 1 98 ? -30.007 5.305 29.363 1.00 70.94 98 LEU A N 1
ATOM 765 C CA . LEU A 1 98 ? -30.840 4.336 28.640 1.00 70.94 98 LEU A CA 1
ATOM 766 C C . LEU A 1 98 ? -30.750 2.925 29.248 1.00 70.94 98 LEU A C 1
ATOM 768 O O . LEU A 1 98 ? -31.768 2.243 29.392 1.00 70.94 98 LEU A O 1
ATOM 772 N N . LEU A 1 99 ? -29.556 2.495 29.669 1.00 71.44 99 LEU A N 1
ATOM 773 C CA . LEU A 1 99 ? -29.380 1.225 30.380 1.00 71.44 99 LEU A CA 1
ATOM 774 C C . LEU A 1 99 ? -30.126 1.219 31.726 1.00 71.44 99 LEU A C 1
ATOM 776 O O . LEU A 1 99 ? -30.756 0.226 32.086 1.00 71.44 99 LEU A O 1
ATOM 780 N N . GLU A 1 100 ? -30.067 2.324 32.469 1.00 71.38 100 GLU A N 1
ATOM 781 C CA . GLU A 1 100 ? -30.745 2.454 33.762 1.00 71.38 100 GLU A CA 1
ATOM 782 C C . GLU A 1 100 ? -32.275 2.532 33.610 1.00 71.38 100 GLU A C 1
ATOM 784 O O . GLU A 1 100 ? -32.991 1.874 34.368 1.00 71.38 100 GLU A O 1
ATOM 789 N N . GLN A 1 101 ? -32.776 3.264 32.607 1.00 73.00 101 GLN A N 1
ATOM 790 C CA . GLN A 1 101 ? -34.207 3.407 32.304 1.00 73.00 101 GLN A CA 1
ATOM 791 C C . GLN A 1 101 ? -34.852 2.108 31.817 1.00 73.00 101 GLN A C 1
ATOM 793 O O . GLN A 1 101 ? -36.004 1.836 32.150 1.00 73.00 101 GLN A O 1
ATOM 798 N N . SER A 1 102 ? -34.126 1.297 31.048 1.00 68.12 102 SER A N 1
ATOM 799 C CA . SER A 1 102 ? -34.649 0.030 30.526 1.00 68.12 102 SER A CA 1
ATOM 800 C C . SER A 1 102 ? -34.728 -1.078 31.582 1.00 68.12 102 SER A C 1
ATOM 802 O O . SER A 1 102 ? -35.272 -2.143 31.303 1.00 68.12 102 SER A O 1
ATOM 804 N N . HIS A 1 103 ? -34.18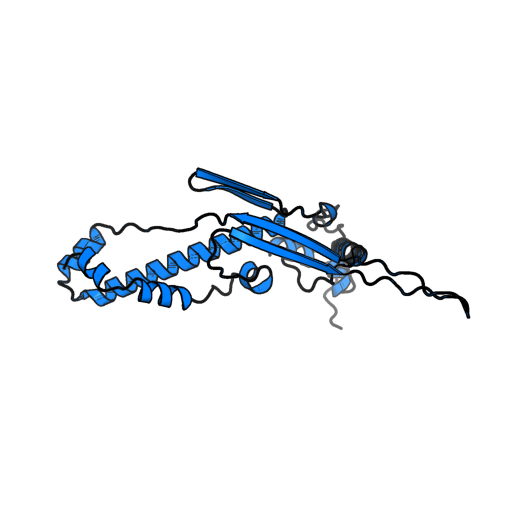9 -0.871 32.793 1.00 67.19 103 HIS A N 1
ATOM 805 C CA . HIS A 1 103 ? -34.103 -1.885 33.856 1.00 67.19 103 HIS A CA 1
ATOM 806 C C . HIS A 1 103 ? -33.525 -3.242 33.394 1.00 67.19 103 HIS A C 1
ATOM 808 O O . HIS A 1 103 ? -33.785 -4.273 34.012 1.00 67.19 103 HIS A O 1
ATOM 814 N N . GLY A 1 104 ? -32.720 -3.246 32.327 1.00 63.06 104 GLY A N 1
ATOM 815 C CA . GLY A 1 104 ? -32.150 -4.451 31.722 1.00 63.06 104 GLY A CA 1
ATOM 816 C C . GLY A 1 104 ? -32.954 -5.055 30.562 1.00 63.06 104 GLY A C 1
ATOM 817 O O . GLY A 1 104 ? -32.472 -5.992 29.938 1.00 63.06 104 GLY A O 1
ATOM 818 N N . ALA A 1 105 ? -34.129 -4.516 30.218 1.00 62.56 105 ALA A N 1
ATOM 819 C CA . ALA A 1 105 ? -34.925 -4.983 29.077 1.00 62.56 105 ALA A CA 1
ATOM 820 C C . ALA A 1 105 ? -34.258 -4.706 27.713 1.00 62.56 105 ALA A C 1
ATOM 822 O O . ALA A 1 105 ? -34.494 -5.451 26.769 1.00 62.56 105 ALA A O 1
ATOM 823 N N . ASP A 1 106 ? -33.390 -3.690 27.628 1.00 66.69 106 ASP A N 1
ATOM 824 C CA . ASP A 1 106 ? -32.626 -3.341 26.418 1.00 66.69 106 ASP A CA 1
ATOM 825 C C . ASP A 1 106 ? -31.158 -3.818 26.479 1.00 66.69 106 ASP A C 1
ATOM 827 O O . ASP A 1 106 ? -30.294 -3.284 25.778 1.00 66.69 106 ASP A O 1
ATOM 831 N N . GLN A 1 107 ? -30.835 -4.810 27.323 1.00 69.38 107 GLN A N 1
ATOM 832 C CA . GLN A 1 107 ? -29.469 -5.354 27.399 1.00 69.38 107 GLN A CA 1
ATOM 833 C C . GLN A 1 107 ? -28.977 -5.890 26.052 1.00 69.38 107 GLN A C 1
ATOM 835 O O . GLN A 1 107 ? -27.828 -5.640 25.695 1.00 69.38 107 GLN A O 1
ATOM 840 N N . ASP A 1 108 ? -29.844 -6.567 25.299 1.00 75.31 108 ASP A N 1
ATOM 841 C CA . ASP A 1 108 ? -29.497 -7.127 23.990 1.00 75.31 108 ASP A CA 1
ATOM 842 C C . ASP A 1 108 ? -29.129 -6.018 22.993 1.00 75.31 108 ASP A C 1
ATOM 844 O O . ASP A 1 108 ? -28.126 -6.115 22.291 1.00 75.31 108 ASP A O 1
ATOM 848 N N . ARG A 1 109 ? -29.854 -4.892 23.014 1.00 76.25 109 ARG A N 1
ATOM 849 C CA . ARG A 1 109 ? -29.566 -3.726 22.165 1.00 76.25 109 ARG A CA 1
ATOM 850 C C . ARG A 1 109 ? -28.220 -3.081 22.496 1.00 76.25 109 ARG A C 1
ATOM 852 O O . ARG A 1 109 ? -27.509 -2.626 21.606 1.00 76.25 109 ARG A O 1
ATOM 859 N N . LEU A 1 110 ? -27.867 -2.993 23.776 1.00 75.69 110 LEU A N 1
ATOM 860 C CA . LEU A 1 110 ? -26.565 -2.456 24.187 1.00 75.69 110 LEU A CA 1
ATOM 861 C C . LEU A 1 110 ? -25.421 -3.413 23.846 1.00 75.69 110 LEU A C 1
ATOM 863 O O . LEU A 1 110 ? -24.309 -2.961 23.579 1.00 75.69 110 LEU A O 1
ATOM 867 N N . LEU A 1 111 ? -25.696 -4.718 23.829 1.00 80.00 111 LEU A N 1
ATOM 868 C CA . LEU A 1 111 ? -24.744 -5.736 23.404 1.00 80.00 111 LEU A CA 1
ATOM 869 C C . LEU A 1 111 ? -24.484 -5.650 21.902 1.00 80.00 111 LEU A C 1
ATOM 871 O O . LEU A 1 111 ? -23.325 -5.648 21.499 1.00 80.00 111 LEU A O 1
ATOM 875 N N . GLU A 1 112 ? -25.535 -5.495 21.097 1.00 83.38 112 GLU A N 1
ATOM 876 C CA . GLU A 1 112 ? -25.418 -5.216 19.662 1.00 83.38 112 GLU A CA 1
ATOM 877 C C . GLU A 1 112 ? -24.562 -3.971 19.409 1.00 83.38 112 GLU A C 1
ATOM 879 O O . GLU A 1 112 ? -23.577 -4.051 18.686 1.00 83.38 112 GLU A O 1
ATOM 884 N N . LEU A 1 113 ? -24.845 -2.854 20.091 1.00 83.06 113 LEU A N 1
ATOM 885 C CA . LEU A 1 113 ? -24.052 -1.627 19.944 1.00 83.06 113 LEU A CA 1
ATOM 886 C C . LEU A 1 113 ? -22.575 -1.815 20.323 1.00 83.06 113 LEU A C 1
ATOM 888 O O . LEU A 1 113 ? -21.701 -1.231 19.689 1.00 83.06 113 LEU A O 1
ATOM 892 N N . LEU A 1 114 ? -22.281 -2.629 21.341 1.00 84.56 114 LEU A N 1
ATOM 893 C CA . LEU A 1 114 ? -20.904 -2.945 21.718 1.00 84.56 114 LEU A CA 1
ATOM 894 C C . LEU A 1 114 ? -20.181 -3.736 20.619 1.00 84.56 114 LEU A C 1
ATOM 896 O O . LEU A 1 114 ? -19.010 -3.465 20.344 1.00 84.56 114 LEU A O 1
ATOM 900 N N . TYR A 1 115 ? -20.851 -4.716 20.011 1.00 88.38 115 TYR A N 1
ATOM 901 C CA . TYR A 1 115 ? -20.282 -5.490 18.908 1.00 88.38 115 TYR A CA 1
ATOM 902 C C . TYR A 1 115 ? -20.146 -4.653 17.629 1.00 88.38 115 TYR A C 1
ATOM 904 O O . TYR A 1 115 ? -19.109 -4.753 16.975 1.00 88.38 115 TYR A O 1
ATOM 912 N N . ASP A 1 116 ? -21.098 -3.765 17.337 1.00 89.25 116 ASP A N 1
ATOM 913 C CA . ASP A 1 116 ? -21.004 -2.784 16.248 1.00 89.25 116 ASP A CA 1
ATOM 914 C C . ASP A 1 116 ? -19.801 -1.850 16.444 1.00 89.25 116 ASP A C 1
ATOM 916 O O . ASP A 1 116 ? -19.036 -1.580 15.515 1.00 89.25 116 ASP A O 1
ATOM 920 N N . ASP A 1 117 ? -19.595 -1.355 17.668 1.00 89.12 117 ASP A N 1
ATOM 921 C CA . ASP A 1 117 ? -18.430 -0.537 17.985 1.00 89.12 117 ASP A CA 1
ATOM 922 C C . ASP A 1 117 ? -17.140 -1.352 17.830 1.00 89.12 117 ASP A C 1
ATOM 924 O O . ASP A 1 117 ? -16.180 -0.858 17.235 1.00 89.12 117 ASP A O 1
ATOM 928 N N . ALA A 1 118 ? -17.100 -2.604 18.295 1.00 89.25 118 ALA A N 1
ATOM 929 C CA . ALA A 1 118 ? -15.944 -3.479 18.105 1.00 89.25 118 ALA A CA 1
ATOM 930 C C . ALA A 1 118 ? -15.631 -3.707 16.615 1.00 89.25 118 ALA A C 1
ATOM 932 O O . ALA A 1 118 ? -14.468 -3.603 16.220 1.00 89.25 118 ALA A O 1
ATOM 933 N N . GLU A 1 119 ? -16.649 -3.950 15.786 1.00 91.19 119 GLU A N 1
ATOM 934 C CA . GLU A 1 119 ? -16.519 -4.077 14.331 1.00 91.19 119 GLU A CA 1
ATOM 935 C C . GLU A 1 119 ? -15.903 -2.817 13.713 1.00 91.19 119 GLU A C 1
ATOM 937 O O . GLU A 1 119 ? -14.890 -2.909 13.016 1.00 91.19 119 GLU A O 1
ATOM 942 N N . ARG A 1 120 ? -16.411 -1.632 14.070 1.00 90.31 120 ARG A N 1
ATOM 943 C CA . ARG A 1 120 ? -15.854 -0.346 13.612 1.00 90.31 120 ARG A CA 1
ATOM 944 C C . ARG A 1 120 ? -14.389 -0.165 13.997 1.00 90.31 120 ARG A C 1
ATOM 946 O O . ARG A 1 120 ? -13.610 0.368 13.211 1.00 90.31 120 ARG A O 1
ATOM 953 N N . HIS A 1 121 ? -13.990 -0.600 15.193 1.00 91.06 121 HIS A N 1
ATOM 954 C CA . HIS A 1 121 ? -12.591 -0.506 15.624 1.00 91.06 121 HIS A CA 1
ATOM 955 C C . HIS A 1 121 ? -11.689 -1.444 14.813 1.00 91.06 121 HIS A C 1
ATOM 957 O O . HIS A 1 121 ? -10.568 -1.076 14.464 1.00 91.06 121 HIS A O 1
ATOM 963 N N . ILE A 1 122 ? -12.167 -2.647 14.487 1.00 90.62 122 ILE A N 1
ATOM 964 C CA . ILE A 1 122 ? -11.430 -3.601 13.648 1.00 90.62 122 ILE A CA 1
ATOM 965 C C . ILE A 1 122 ? -11.284 -3.058 12.228 1.00 90.62 122 ILE A C 1
ATOM 967 O O . ILE A 1 122 ? -10.196 -3.125 11.652 1.00 90.62 122 ILE A O 1
ATOM 971 N N . GLU A 1 123 ? -12.354 -2.494 11.672 1.00 90.88 123 GLU A N 1
ATOM 972 C CA . GLU A 1 123 ? -12.335 -1.855 10.360 1.00 90.88 123 GLU A CA 1
ATOM 973 C C . GLU A 1 123 ? -11.367 -0.665 10.325 1.00 90.88 123 GLU A C 1
ATOM 975 O O . GLU A 1 123 ? -10.564 -0.558 9.398 1.00 90.88 123 GLU A O 1
ATOM 980 N N . ALA A 1 124 ? -11.359 0.178 11.361 1.00 90.19 124 ALA A N 1
ATOM 981 C CA . ALA A 1 124 ? -10.423 1.295 11.478 1.00 90.19 124 ALA A CA 1
ATOM 982 C C . ALA A 1 124 ? -8.959 0.825 11.532 1.00 90.19 124 ALA A C 1
ATOM 984 O O . ALA A 1 124 ? -8.107 1.360 10.821 1.00 90.19 124 ALA A O 1
ATOM 985 N N . ILE A 1 125 ? -8.667 -0.222 12.315 1.00 89.81 125 ILE A N 1
ATOM 986 C CA . ILE A 1 125 ? -7.330 -0.832 12.385 1.00 89.81 125 ILE A CA 1
ATOM 987 C C . ILE A 1 125 ? -6.896 -1.345 11.007 1.00 89.81 125 ILE A C 1
ATOM 989 O O . ILE A 1 125 ? -5.783 -1.068 10.563 1.00 89.81 125 ILE A O 1
ATOM 993 N N . ARG A 1 126 ? -7.772 -2.072 10.307 1.00 89.56 126 ARG A N 1
ATOM 994 C CA . ARG A 1 126 ? -7.478 -2.601 8.968 1.00 89.56 126 ARG A CA 1
ATOM 995 C C . ARG A 1 126 ? -7.315 -1.492 7.928 1.00 89.56 126 ARG A C 1
ATOM 997 O O . ARG A 1 126 ? -6.405 -1.574 7.113 1.00 89.56 126 ARG A O 1
ATOM 1004 N N . SER A 1 127 ? -8.119 -0.434 8.010 1.00 90.81 127 SER A N 1
ATOM 1005 C CA . SER A 1 127 ? -7.982 0.752 7.156 1.00 90.81 127 SER A CA 1
ATOM 1006 C C . SER A 1 127 ? -6.612 1.403 7.327 1.00 90.81 127 SER A C 1
ATOM 1008 O O . SER A 1 127 ? -5.981 1.792 6.349 1.00 90.81 127 SER A O 1
ATOM 1010 N N . HIS A 1 128 ? -6.115 1.490 8.563 1.00 88.81 128 HIS A N 1
ATOM 1011 C CA . HIS A 1 128 ? -4.788 2.040 8.822 1.00 88.81 128 HIS A CA 1
ATOM 1012 C C . HIS A 1 128 ? -3.670 1.158 8.243 1.00 88.81 128 HIS A C 1
ATOM 1014 O O . HIS A 1 128 ? -2.712 1.680 7.679 1.00 88.81 128 HIS A O 1
ATOM 1020 N N . LEU A 1 129 ? -3.813 -0.171 8.301 1.00 88.94 129 LEU A N 1
ATOM 1021 C CA . LEU A 1 129 ? -2.877 -1.090 7.639 1.00 88.94 129 LEU A CA 1
ATOM 1022 C C . LEU A 1 129 ? -2.889 -0.934 6.111 1.00 88.94 129 LEU A C 1
ATOM 1024 O O . LEU A 1 129 ? -1.830 -0.985 5.490 1.00 88.94 129 LEU A O 1
ATOM 1028 N N . GLU A 1 130 ? -4.057 -0.709 5.509 1.00 90.56 130 GLU A N 1
ATOM 1029 C CA . GLU A 1 130 ? -4.184 -0.448 4.070 1.00 90.56 130 GLU A CA 1
ATOM 1030 C C . GLU A 1 130 ? -3.497 0.870 3.675 1.00 90.56 130 GLU A C 1
ATOM 1032 O O . GLU A 1 130 ? -2.762 0.919 2.688 1.00 90.56 130 GLU A O 1
ATOM 1037 N N . LEU A 1 131 ? -3.664 1.927 4.478 1.00 90.25 131 LEU A N 1
ATOM 1038 C CA . LEU A 1 131 ? -2.961 3.198 4.280 1.00 90.25 131 LEU A CA 1
ATOM 1039 C C . LEU A 1 131 ? -1.444 3.038 4.421 1.00 90.25 131 LEU A C 1
ATOM 1041 O O . LEU A 1 131 ? -0.701 3.563 3.596 1.00 90.25 131 LEU A O 1
ATOM 1045 N N . ALA A 1 132 ? -0.988 2.275 5.418 1.00 88.88 132 ALA A N 1
ATOM 1046 C CA . ALA A 1 132 ? 0.425 1.967 5.612 1.00 88.88 132 ALA A CA 1
ATOM 1047 C C . ALA A 1 132 ? 1.016 1.194 4.421 1.00 88.88 132 ALA A C 1
ATOM 1049 O O . ALA A 1 132 ? 2.121 1.494 3.975 1.00 88.88 132 ALA A O 1
ATOM 1050 N N . ALA A 1 133 ? 0.274 0.225 3.874 1.00 89.88 133 ALA A N 1
ATOM 1051 C CA . ALA A 1 133 ? 0.664 -0.482 2.658 1.00 89.88 133 ALA A CA 1
ATOM 1052 C C . ALA A 1 133 ? 0.749 0.467 1.450 1.00 89.88 133 ALA A C 1
ATOM 1054 O O . ALA A 1 133 ? 1.676 0.361 0.649 1.00 89.88 133 ALA A O 1
ATOM 1055 N N . GLY A 1 134 ? -0.193 1.407 1.338 1.00 89.56 134 GLY A N 1
ATOM 1056 C CA . GLY A 1 134 ? -0.186 2.447 0.313 1.00 89.56 134 GLY A CA 1
ATOM 1057 C C . GLY A 1 134 ? 1.041 3.358 0.389 1.00 89.56 134 GLY A C 1
ATOM 1058 O O . GLY A 1 134 ? 1.667 3.587 -0.641 1.00 89.56 134 GLY A O 1
ATOM 1059 N N . ASP A 1 135 ? 1.411 3.821 1.586 1.00 90.38 135 ASP A N 1
ATOM 1060 C CA . ASP A 1 135 ? 2.594 4.668 1.819 1.00 90.38 135 ASP A CA 1
ATOM 1061 C C . ASP A 1 135 ? 3.867 3.989 1.291 1.00 90.38 135 ASP A C 1
ATOM 1063 O O . ASP A 1 135 ? 4.544 4.502 0.398 1.00 90.38 135 ASP A O 1
ATOM 1067 N N . VAL A 1 136 ? 4.078 2.732 1.697 1.00 90.00 136 VAL A N 1
ATOM 1068 C CA . VAL A 1 136 ? 5.242 1.935 1.281 1.00 90.00 136 VAL A CA 1
ATOM 1069 C C . VAL A 1 136 ? 5.303 1.718 -0.231 1.00 90.00 136 VAL A C 1
ATOM 1071 O O . VAL A 1 136 ? 6.397 1.655 -0.791 1.00 90.00 136 VAL A O 1
ATOM 1074 N N . LEU A 1 137 ? 4.169 1.601 -0.925 1.00 89.31 137 LEU A N 1
ATOM 1075 C CA . LEU A 1 137 ? 4.165 1.439 -2.386 1.00 89.31 137 LEU A CA 1
ATOM 1076 C C . LEU A 1 137 ? 4.508 2.720 -3.138 1.00 89.31 137 LEU A C 1
ATOM 1078 O O . LEU A 1 137 ? 4.969 2.637 -4.276 1.00 89.31 137 LEU A O 1
ATOM 1082 N N . VAL A 1 138 ? 4.259 3.884 -2.542 1.00 87.88 138 VAL A N 1
ATOM 1083 C CA . VAL A 1 138 ? 4.463 5.171 -3.209 1.00 87.88 138 VAL A CA 1
ATOM 1084 C C . VAL A 1 138 ? 5.937 5.552 -3.216 1.00 87.88 138 VAL A C 1
ATOM 1086 O O . VAL A 1 138 ? 6.460 5.913 -4.270 1.00 87.88 138 VAL A O 1
ATOM 1089 N N . ASP A 1 139 ? 6.609 5.477 -2.069 1.00 87.50 139 ASP A N 1
ATOM 1090 C CA . ASP A 1 139 ? 7.984 5.965 -1.923 1.00 87.50 139 ASP A CA 1
ATOM 1091 C C . ASP A 1 139 ? 8.961 4.922 -1.359 1.00 87.50 139 ASP A C 1
ATOM 1093 O O . ASP A 1 139 ? 10.146 5.211 -1.176 1.00 87.50 139 ASP A O 1
ATOM 1097 N N . GLY A 1 140 ? 8.501 3.690 -1.118 1.00 86.94 140 GLY A N 1
ATOM 1098 C CA . GLY A 1 140 ? 9.326 2.633 -0.538 1.00 86.94 140 GLY A CA 1
ATOM 1099 C C . GLY A 1 140 ? 9.623 2.830 0.946 1.00 86.94 140 GLY A C 1
ATOM 1100 O O . GLY A 1 140 ? 10.517 2.157 1.474 1.00 86.94 140 GLY A O 1
ATOM 1101 N N . LYS A 1 141 ? 8.917 3.741 1.619 1.00 88.88 141 LYS A N 1
ATOM 1102 C CA . LYS A 1 141 ? 9.106 4.079 3.025 1.00 88.88 141 LYS A CA 1
ATOM 1103 C C . LYS A 1 141 ? 7.782 3.988 3.764 1.00 88.88 141 LYS A C 1
ATOM 1105 O O . LYS A 1 141 ? 6.707 4.128 3.206 1.00 88.88 141 LYS A O 1
ATOM 1110 N N . PHE A 1 142 ? 7.877 3.696 5.049 1.00 87.00 142 PHE A N 1
ATOM 1111 C CA . PHE A 1 142 ? 6.754 3.845 5.956 1.00 87.00 142 PHE A CA 1
ATOM 1112 C C . PHE A 1 142 ? 7.019 5.043 6.850 1.00 87.00 142 PHE A C 1
ATOM 1114 O O . PHE A 1 142 ? 8.013 5.056 7.584 1.00 87.00 142 PHE A O 1
ATOM 1121 N N . THR A 1 143 ? 6.135 6.032 6.791 1.00 86.19 143 THR A N 1
ATOM 1122 C CA . THR A 1 143 ? 6.243 7.277 7.539 1.00 86.19 143 THR A CA 1
ATOM 1123 C C . THR A 1 143 ? 5.019 7.484 8.429 1.00 86.19 143 THR A C 1
ATOM 1125 O O . THR A 1 143 ? 3.883 7.607 7.985 1.00 86.19 143 THR A O 1
ATOM 1128 N N . LEU A 1 144 ? 5.259 7.560 9.734 1.00 83.38 144 LEU A N 1
ATOM 1129 C CA . LEU A 1 144 ? 4.300 8.053 10.716 1.00 83.38 144 LEU A CA 1
ATOM 1130 C C . LEU A 1 144 ? 4.773 9.423 11.170 1.00 83.38 144 LEU A C 1
ATOM 1132 O O . LEU A 1 144 ? 5.848 9.545 11.755 1.00 83.38 144 LEU A O 1
ATOM 1136 N N . ASN A 1 145 ? 3.968 10.449 10.912 1.00 80.19 145 ASN A N 1
ATOM 1137 C CA . ASN A 1 145 ? 4.297 11.834 11.232 1.00 80.19 145 ASN A CA 1
ATOM 1138 C C . ASN A 1 145 ? 3.424 12.340 12.380 1.00 80.19 145 ASN A C 1
ATOM 1140 O O . ASN A 1 145 ? 2.302 12.793 12.163 1.00 80.19 145 ASN A O 1
ATOM 1144 N N . ALA A 1 146 ? 3.968 12.293 13.600 1.00 75.62 146 ALA A N 1
ATOM 1145 C CA . ALA A 1 146 ? 3.321 12.772 14.823 1.00 75.62 146 ALA A CA 1
ATOM 1146 C C . ALA A 1 146 ? 1.941 12.147 15.113 1.00 75.62 146 ALA A C 1
ATOM 1148 O O . ALA A 1 146 ? 1.115 12.748 15.808 1.00 75.62 146 ALA A O 1
ATOM 1149 N N . GLU A 1 147 ? 1.692 10.925 14.641 1.00 77.31 147 GLU A N 1
ATOM 1150 C CA . GLU A 1 147 ? 0.450 10.219 14.937 1.00 77.31 147 GLU A CA 1
ATOM 1151 C C . GLU A 1 147 ? 0.433 9.833 16.416 1.00 77.31 147 GLU A C 1
ATOM 1153 O O . GLU A 1 147 ? 1.265 9.060 16.888 1.00 77.31 147 GLU A O 1
ATOM 1158 N N . ASN A 1 148 ? -0.471 10.447 17.185 1.00 77.25 148 ASN A N 1
ATOM 1159 C CA . ASN A 1 148 ? -0.504 10.323 18.644 1.00 77.25 148 ASN A CA 1
ATOM 1160 C C . ASN A 1 148 ? 0.863 10.624 19.315 1.00 77.25 148 ASN A C 1
ATOM 1162 O O . ASN A 1 148 ? 1.241 10.002 20.307 1.00 77.25 148 ASN A O 1
ATOM 1166 N N . GLY A 1 149 ? 1.628 11.567 18.747 1.00 75.75 149 GLY A N 1
ATOM 1167 C CA . GLY A 1 149 ? 2.958 11.949 19.240 1.00 75.75 149 GLY A CA 1
ATOM 1168 C C . GLY A 1 149 ? 4.087 10.976 18.881 1.00 75.75 149 GLY A C 1
ATOM 1169 O O . GLY A 1 149 ? 5.215 11.171 19.332 1.00 75.75 149 GLY A O 1
ATOM 1170 N N . LEU A 1 150 ? 3.807 9.952 18.073 1.00 78.62 150 LEU A N 1
ATOM 1171 C CA . LEU A 1 150 ? 4.797 9.014 17.566 1.00 78.62 150 LEU A CA 1
ATOM 1172 C C . LEU A 1 150 ? 5.243 9.436 16.164 1.00 78.62 150 LEU A C 1
ATOM 1174 O O . LEU A 1 150 ? 4.423 9.606 15.262 1.00 78.62 150 LEU A O 1
ATOM 1178 N N . THR A 1 151 ? 6.555 9.575 15.986 1.00 83.31 151 THR A N 1
ATOM 1179 C CA . THR A 1 151 ? 7.168 9.755 14.670 1.00 83.31 151 THR A CA 1
ATOM 1180 C C . THR A 1 151 ? 8.095 8.585 14.400 1.00 83.31 151 THR A C 1
ATOM 1182 O O . THR A 1 151 ? 9.037 8.353 15.159 1.00 83.31 151 THR A O 1
ATOM 1185 N N . ILE A 1 152 ? 7.810 7.837 13.340 1.00 82.75 152 ILE A N 1
ATOM 1186 C CA . ILE A 1 152 ? 8.603 6.688 12.905 1.00 82.75 152 ILE A CA 1
ATOM 1187 C C . ILE A 1 152 ? 8.795 6.812 11.401 1.00 82.75 152 ILE A C 1
ATOM 1189 O O . ILE A 1 152 ? 7.832 7.001 10.670 1.00 82.75 152 ILE A O 1
ATOM 1193 N N . GLU A 1 153 ? 10.032 6.657 10.948 1.00 85.88 153 GLU A N 1
ATOM 1194 C CA . GLU A 1 153 ? 10.355 6.484 9.537 1.00 85.88 153 GLU A CA 1
ATOM 1195 C C . GLU A 1 153 ? 11.098 5.158 9.379 1.00 85.88 153 GLU A C 1
ATOM 1197 O O . GLU A 1 153 ? 12.072 4.890 10.090 1.00 85.88 153 GLU A O 1
ATOM 1202 N N . ILE A 1 154 ? 10.622 4.315 8.467 1.00 83.12 154 ILE A N 1
ATOM 1203 C CA . ILE A 1 154 ? 11.274 3.062 8.091 1.00 83.12 154 ILE A CA 1
ATOM 1204 C C . ILE A 1 154 ? 11.502 3.093 6.586 1.00 83.12 154 ILE A C 1
ATOM 1206 O O . ILE A 1 154 ? 10.556 3.030 5.808 1.00 83.12 154 ILE A O 1
ATOM 1210 N N . ASP A 1 155 ? 12.768 3.152 6.183 1.00 86.25 155 ASP A N 1
ATOM 1211 C CA . ASP A 1 155 ? 13.169 3.058 4.782 1.00 86.25 155 ASP A CA 1
ATOM 1212 C C . ASP A 1 155 ? 13.445 1.593 4.413 1.00 86.25 155 ASP A C 1
ATOM 1214 O O . ASP A 1 155 ? 14.328 0.941 4.987 1.00 86.25 155 ASP A O 1
ATOM 1218 N N . PHE A 1 156 ? 12.692 1.049 3.452 1.00 83.44 156 PHE A N 1
ATOM 1219 C CA . PHE A 1 156 ? 12.902 -0.322 2.983 1.00 83.44 156 PHE A CA 1
ATOM 1220 C C . PHE A 1 156 ? 14.066 -0.446 1.988 1.00 83.44 156 PHE A C 1
ATOM 1222 O O . PHE A 1 156 ? 14.509 -1.570 1.710 1.00 83.44 156 PHE A O 1
ATOM 1229 N N . GLY A 1 157 ? 14.614 0.680 1.524 1.00 85.44 157 GLY A N 1
ATOM 1230 C CA . GLY A 1 157 ? 15.748 0.764 0.610 1.00 85.44 157 GLY A CA 1
ATOM 1231 C C . GLY A 1 157 ? 15.369 0.451 -0.833 1.00 85.44 157 GLY A C 1
ATOM 1232 O O . GLY A 1 157 ? 16.154 -0.186 -1.539 1.00 85.44 157 GLY A O 1
ATOM 1233 N N . VAL A 1 158 ? 14.162 0.831 -1.263 1.00 86.75 158 VAL A N 1
ATOM 1234 C CA . VAL A 1 158 ? 13.712 0.608 -2.643 1.00 86.75 158 VAL A CA 1
ATOM 1235 C C . VAL A 1 158 ? 14.562 1.472 -3.592 1.00 86.75 158 VAL A C 1
ATOM 1237 O O . VAL A 1 158 ? 14.648 2.685 -3.399 1.00 86.75 158 VAL A O 1
ATOM 1240 N N . PRO A 1 159 ? 15.221 0.888 -4.611 1.00 87.44 159 PRO A N 1
ATOM 1241 C CA . PRO A 1 159 ? 16.053 1.654 -5.534 1.00 87.44 159 PRO A CA 1
ATOM 1242 C C . PRO A 1 159 ? 15.245 2.710 -6.290 1.00 87.44 159 PRO A C 1
ATOM 1244 O O . PRO A 1 159 ? 14.168 2.413 -6.800 1.00 87.44 159 PRO A O 1
ATOM 1247 N N . ALA A 1 160 ? 15.810 3.905 -6.473 1.00 86.25 160 ALA A N 1
ATOM 1248 C CA . ALA A 1 160 ? 15.152 4.991 -7.210 1.00 86.25 160 ALA A CA 1
ATOM 1249 C C . ALA A 1 160 ? 14.782 4.615 -8.660 1.00 86.25 160 ALA A C 1
ATOM 1251 O O . ALA A 1 160 ? 13.818 5.137 -9.208 1.00 86.25 160 ALA A O 1
ATOM 1252 N N . GLY A 1 161 ? 15.509 3.674 -9.277 1.00 85.94 161 GLY A N 1
ATOM 1253 C CA . GLY A 1 161 ? 15.170 3.150 -10.605 1.00 85.94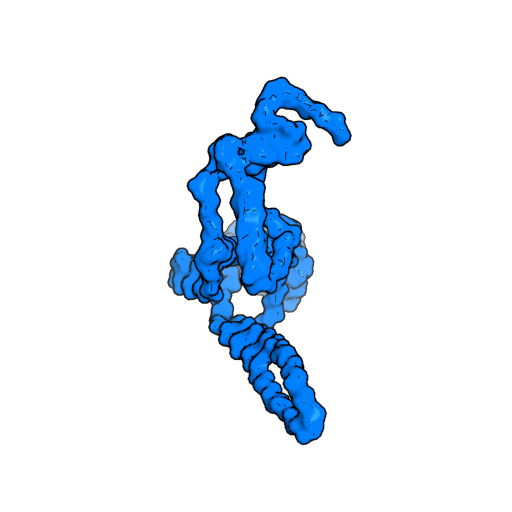 161 GLY A CA 1
ATOM 1254 C C . GLY A 1 161 ? 13.835 2.395 -10.656 1.00 85.94 161 GLY A C 1
ATOM 1255 O O . GLY A 1 161 ? 13.240 2.299 -11.722 1.00 85.94 161 GLY A O 1
ATOM 1256 N N . ASN A 1 162 ? 13.330 1.919 -9.512 1.00 85.81 162 ASN A N 1
ATOM 1257 C CA . ASN A 1 162 ? 12.012 1.292 -9.394 1.00 85.81 162 ASN A CA 1
ATOM 1258 C C . ASN A 1 162 ? 10.885 2.326 -9.195 1.00 85.81 162 ASN A C 1
ATOM 1260 O O . ASN A 1 162 ? 9.725 1.938 -9.103 1.00 85.81 162 ASN A O 1
ATOM 1264 N N . MET A 1 163 ? 11.210 3.623 -9.140 1.00 88.94 163 MET A N 1
ATOM 1265 C CA . MET A 1 163 ? 10.258 4.736 -9.020 1.00 88.94 163 MET A CA 1
ATOM 1266 C C . MET A 1 163 ? 10.395 5.696 -10.215 1.00 88.94 163 MET A C 1
ATOM 1268 O O . MET A 1 163 ? 10.743 6.871 -10.049 1.00 88.94 163 MET A O 1
ATOM 1272 N N . PRO A 1 164 ? 10.197 5.213 -11.454 1.00 89.31 164 PRO A N 1
ATOM 1273 C CA . PRO A 1 164 ? 10.380 6.048 -12.625 1.00 89.31 164 PRO A CA 1
ATOM 1274 C C . PRO A 1 164 ? 9.299 7.130 -12.704 1.00 89.31 164 PRO A C 1
ATOM 1276 O O . PRO A 1 164 ? 8.121 6.900 -12.440 1.00 89.31 164 PRO A O 1
ATOM 1279 N N . THR A 1 165 ? 9.699 8.326 -13.131 1.00 88.88 165 THR A N 1
ATOM 1280 C CA . THR A 1 165 ? 8.765 9.394 -13.503 1.00 88.88 165 THR A CA 1
ATOM 1281 C C . THR A 1 165 ? 8.666 9.458 -15.021 1.00 88.88 165 THR A C 1
ATOM 1283 O O . THR A 1 165 ? 9.691 9.535 -15.702 1.00 88.88 165 THR A O 1
ATOM 1286 N N . ALA A 1 166 ? 7.445 9.456 -15.558 1.00 88.31 166 ALA A N 1
ATOM 1287 C CA . ALA A 1 166 ? 7.225 9.660 -16.986 1.00 88.31 166 ALA A CA 1
ATOM 1288 C C . ALA A 1 166 ? 7.775 11.029 -17.427 1.00 88.31 166 ALA A C 1
ATOM 1290 O O . ALA A 1 166 ? 7.517 12.052 -16.791 1.00 88.31 166 ALA A O 1
ATOM 1291 N N . ALA A 1 167 ? 8.522 11.063 -18.534 1.00 87.00 167 ALA A N 1
ATOM 1292 C CA . ALA A 1 167 ? 9.169 12.290 -19.009 1.00 87.00 167 ALA A CA 1
ATOM 1293 C C . ALA A 1 167 ? 8.159 13.370 -19.438 1.00 87.00 167 ALA A C 1
ATOM 1295 O O . ALA A 1 167 ? 8.433 14.566 -19.333 1.00 87.00 167 ALA A O 1
ATOM 1296 N N . LYS A 1 168 ? 6.987 12.945 -19.922 1.00 89.88 168 LYS A N 1
ATOM 1297 C CA . LYS A 1 168 ? 5.835 13.805 -20.189 1.00 89.88 168 LYS A CA 1
ATOM 1298 C C . LYS A 1 168 ? 4.638 13.314 -19.376 1.00 89.88 168 LYS A C 1
ATOM 1300 O O . LYS A 1 168 ? 4.417 12.106 -19.315 1.00 89.88 168 LYS A O 1
ATOM 1305 N N . PRO A 1 169 ? 3.828 14.219 -18.805 1.00 89.88 169 PRO A N 1
ATOM 1306 C CA . PRO A 1 169 ? 2.623 13.814 -18.096 1.00 89.88 169 PRO A CA 1
ATOM 1307 C C . PRO A 1 169 ? 1.640 13.141 -19.061 1.00 89.88 169 PRO A C 1
ATOM 1309 O O . PRO A 1 169 ? 1.380 13.661 -20.143 1.00 89.88 169 PRO A O 1
ATOM 1312 N N . TRP A 1 170 ? 1.031 12.029 -18.647 1.00 89.25 170 TRP A N 1
ATOM 1313 C CA . TRP A 1 170 ? 0.098 11.255 -19.484 1.00 89.25 170 TRP A CA 1
ATOM 1314 C C . TRP A 1 170 ? -1.210 11.973 -19.842 1.00 89.25 170 TRP A C 1
ATOM 1316 O O . TRP A 1 170 ? -1.979 11.499 -20.677 1.00 89.25 170 TRP A O 1
ATOM 1326 N N . SER A 1 171 ? -1.465 13.132 -19.230 1.00 88.31 171 SER A N 1
ATOM 1327 C CA . SER A 1 171 ? -2.537 14.042 -19.632 1.00 88.31 171 SER A CA 1
ATOM 1328 C C . SER A 1 171 ? -2.248 14.774 -20.949 1.00 88.31 171 SER A C 1
ATOM 1330 O O . SER A 1 171 ? -3.168 15.342 -21.533 1.00 88.31 171 SER A O 1
ATOM 1332 N N . ASP A 1 172 ? -0.989 14.821 -21.396 1.00 88.25 172 ASP A N 1
ATOM 1333 C CA . ASP A 1 172 ? -0.609 15.399 -22.685 1.00 88.25 172 ASP A CA 1
ATOM 1334 C C . ASP A 1 172 ? -0.939 14.399 -23.810 1.00 88.25 172 ASP A C 1
ATOM 1336 O O . ASP A 1 172 ? -0.427 13.281 -23.805 1.00 88.25 172 ASP A O 1
ATOM 1340 N N . PRO A 1 173 ? -1.749 14.766 -24.818 1.00 83.44 173 PRO A N 1
ATOM 1341 C CA . PRO A 1 173 ? -2.083 13.869 -25.926 1.00 83.44 173 PRO A CA 1
ATOM 1342 C C . PRO A 1 173 ? -0.875 13.464 -26.793 1.00 83.44 173 PRO A C 1
ATOM 1344 O O . PRO A 1 173 ? -1.003 12.570 -27.628 1.00 83.44 173 PRO A O 1
ATOM 1347 N N . THR A 1 174 ? 0.280 14.120 -26.641 1.00 84.88 174 THR A N 1
ATOM 1348 C CA . THR A 1 174 ? 1.545 13.792 -27.319 1.00 84.88 174 THR A CA 1
ATOM 1349 C C . THR A 1 174 ? 2.493 12.934 -26.477 1.00 84.88 174 THR A C 1
ATOM 1351 O O . THR A 1 174 ? 3.602 12.639 -26.934 1.00 84.88 174 THR A O 1
ATOM 1354 N N . SER A 1 175 ? 2.118 12.573 -25.245 1.00 89.12 175 SER A N 1
ATOM 1355 C CA . SER A 1 175 ? 2.869 11.592 -24.459 1.00 89.12 175 SER A CA 1
ATOM 1356 C C . SER A 1 175 ? 2.665 10.183 -25.019 1.00 89.12 175 SER A C 1
ATOM 1358 O O . SER A 1 175 ? 1.629 9.896 -25.618 1.00 89.12 175 SER A O 1
ATOM 1360 N N . ASP A 1 176 ? 3.627 9.297 -24.772 1.00 89.38 176 ASP A N 1
ATOM 1361 C CA . ASP A 1 176 ? 3.563 7.888 -25.169 1.00 89.38 176 ASP A CA 1
ATOM 1362 C C . ASP A 1 176 ? 3.614 6.988 -23.922 1.00 89.38 176 ASP A C 1
ATOM 1364 O O . ASP A 1 176 ? 4.677 6.476 -23.566 1.00 89.38 176 ASP A O 1
ATOM 1368 N N . PRO A 1 177 ? 2.478 6.828 -23.218 1.00 89.69 177 PRO A N 1
ATOM 1369 C CA . PRO A 1 177 ? 2.422 6.022 -22.003 1.00 89.69 177 PRO A CA 1
ATOM 1370 C C . PRO A 1 177 ? 2.713 4.535 -22.254 1.00 89.69 177 PRO A C 1
ATOM 1372 O O . PRO A 1 177 ? 3.271 3.879 -21.384 1.00 89.69 177 PRO A O 1
ATOM 1375 N N . ILE A 1 178 ? 2.411 4.007 -23.448 1.00 88.38 178 ILE A N 1
ATOM 1376 C CA . ILE A 1 178 ? 2.690 2.603 -23.794 1.00 88.38 178 ILE A CA 1
ATOM 1377 C C . ILE A 1 178 ? 4.199 2.362 -23.806 1.00 88.38 178 ILE A C 1
ATOM 1379 O O . ILE A 1 178 ? 4.690 1.375 -23.258 1.00 88.38 178 ILE A O 1
ATOM 1383 N N . ARG A 1 179 ? 4.958 3.272 -24.423 1.00 90.06 179 ARG A N 1
ATOM 1384 C CA . ARG A 1 179 ? 6.418 3.191 -24.417 1.00 90.06 179 ARG A CA 1
ATOM 1385 C C . ARG A 1 179 ? 6.990 3.322 -23.006 1.00 90.06 179 ARG A C 1
ATOM 1387 O O . ARG A 1 179 ? 7.947 2.611 -22.696 1.00 90.06 179 ARG A O 1
ATOM 1394 N N . ASP A 1 180 ? 6.443 4.220 -22.189 1.00 91.50 180 ASP A N 1
ATOM 1395 C CA . ASP A 1 180 ? 6.877 4.388 -20.800 1.00 91.50 180 ASP A CA 1
ATOM 1396 C C . ASP A 1 180 ? 6.701 3.071 -20.025 1.00 91.50 180 ASP A C 1
ATOM 1398 O O . ASP A 1 180 ? 7.677 2.544 -19.493 1.00 91.50 180 ASP A O 1
ATOM 1402 N N . GLU A 1 181 ? 5.507 2.475 -20.058 1.00 89.19 181 GLU A N 1
ATOM 1403 C CA . GLU A 1 181 ? 5.206 1.209 -19.375 1.00 89.19 181 GLU A CA 1
ATOM 1404 C C . GLU A 1 181 ? 6.102 0.054 -19.847 1.00 89.19 181 GLU A C 1
ATOM 1406 O O . GLU A 1 181 ? 6.701 -0.644 -19.027 1.00 89.19 181 GLU A O 1
ATOM 1411 N N . LEU A 1 182 ? 6.281 -0.112 -21.164 1.00 89.31 182 LEU A N 1
ATOM 1412 C CA . LEU A 1 182 ? 7.172 -1.139 -21.716 1.00 89.31 182 LEU A CA 1
ATOM 1413 C C . LEU A 1 182 ? 8.626 -0.937 -21.281 1.00 89.31 182 LEU A C 1
ATOM 1415 O O . LEU A 1 182 ? 9.338 -1.911 -21.043 1.00 89.31 182 LEU A O 1
ATOM 1419 N N . SER A 1 183 ? 9.080 0.314 -21.169 1.00 90.94 183 SER A N 1
ATOM 1420 C CA . SER A 1 183 ? 10.436 0.606 -20.700 1.00 90.94 183 SER A CA 1
ATOM 1421 C C . SER A 1 183 ? 10.630 0.234 -19.230 1.00 90.94 183 SER A C 1
ATOM 1423 O O . SER A 1 183 ? 11.703 -0.238 -18.855 1.00 90.94 183 SER A O 1
ATOM 1425 N N . TRP A 1 184 ? 9.589 0.388 -18.408 1.00 90.50 184 TRP A N 1
ATOM 1426 C CA . TRP A 1 184 ? 9.620 0.003 -16.999 1.00 90.50 184 TRP A CA 1
ATOM 1427 C C . TRP A 1 184 ? 9.637 -1.517 -16.836 1.00 90.50 184 TRP A C 1
ATOM 1429 O O . TRP A 1 184 ? 10.430 -2.026 -16.048 1.00 90.50 184 TRP A O 1
ATOM 1439 N N . ILE A 1 185 ? 8.848 -2.247 -17.632 1.00 88.94 185 ILE A N 1
ATOM 1440 C CA . ILE A 1 185 ? 8.872 -3.719 -17.652 1.00 88.94 185 ILE A CA 1
ATOM 1441 C C . ILE A 1 185 ? 10.250 -4.223 -18.098 1.00 88.94 185 ILE A C 1
ATOM 1443 O O . ILE A 1 185 ? 10.861 -5.029 -17.405 1.00 88.94 185 ILE A O 1
ATOM 1447 N N . GLN A 1 186 ? 10.807 -3.676 -19.183 1.00 88.88 186 GLN A N 1
ATOM 1448 C CA . GLN A 1 186 ? 12.145 -4.055 -19.660 1.00 88.88 186 GLN A CA 1
ATOM 1449 C C . GLN A 1 186 ? 13.245 -3.780 -18.629 1.00 88.88 186 GLN A C 1
ATOM 1451 O O . GLN A 1 186 ? 14.222 -4.526 -18.542 1.00 88.88 186 GLN A O 1
ATOM 1456 N N . TYR A 1 187 ? 13.111 -2.706 -17.851 1.00 90.31 187 TYR A N 1
ATOM 1457 C CA . TYR A 1 187 ? 14.032 -2.424 -16.758 1.00 90.31 187 TYR A CA 1
ATOM 1458 C C . TYR A 1 187 ? 13.945 -3.497 -15.659 1.00 90.31 187 TYR A C 1
ATOM 1460 O O . TYR A 1 187 ? 14.985 -3.970 -15.196 1.00 90.31 187 TYR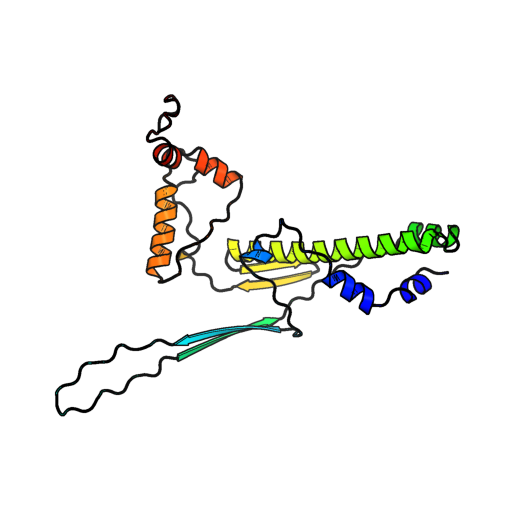 A O 1
ATOM 1468 N N . LEU A 1 188 ? 12.736 -3.935 -15.290 1.00 87.62 188 LEU A N 1
ATOM 1469 C CA . LEU A 1 188 ? 12.530 -5.030 -14.335 1.00 87.62 188 LEU A CA 1
ATOM 1470 C C . LEU A 1 188 ? 13.076 -6.366 -14.861 1.00 87.62 188 LEU A C 1
ATOM 1472 O O . LEU A 1 188 ? 13.796 -7.055 -14.132 1.00 87.62 188 LEU A O 1
ATOM 1476 N N . ASP A 1 189 ? 12.841 -6.682 -16.134 1.00 87.19 189 ASP A N 1
ATOM 1477 C CA . ASP A 1 189 ? 13.408 -7.864 -16.794 1.00 87.19 189 ASP A CA 1
ATOM 1478 C C . ASP A 1 189 ? 14.943 -7.835 -16.771 1.00 87.19 189 ASP A C 1
ATOM 1480 O O . ASP A 1 189 ? 15.596 -8.842 -16.490 1.00 87.19 189 ASP A O 1
ATOM 1484 N N . GLY A 1 190 ? 15.540 -6.659 -16.996 1.00 87.31 190 GLY A N 1
ATOM 1485 C CA . GLY A 1 190 ? 16.988 -6.453 -16.920 1.00 87.31 190 GLY A CA 1
ATOM 1486 C C . GLY A 1 190 ? 17.577 -6.701 -15.527 1.00 87.31 190 GLY A C 1
ATOM 1487 O O . GLY A 1 190 ? 18.742 -7.085 -15.411 1.00 87.31 190 GLY A O 1
ATOM 1488 N N . LEU A 1 191 ? 16.778 -6.531 -14.469 1.00 85.69 191 LEU A N 1
ATOM 1489 C CA . LEU A 1 191 ? 17.149 -6.870 -13.092 1.00 85.69 191 LEU A CA 1
ATOM 1490 C C . LEU A 1 191 ? 16.927 -8.355 -12.759 1.00 85.69 191 LEU A C 1
ATOM 1492 O O . LEU A 1 191 ? 17.342 -8.805 -11.687 1.00 85.69 191 LEU A O 1
ATOM 1496 N N . GLY A 1 192 ? 16.294 -9.120 -13.654 1.00 81.50 192 GLY A N 1
ATOM 1497 C CA . GLY A 1 192 ? 15.851 -10.489 -13.394 1.00 81.50 192 GLY A CA 1
ATOM 1498 C C . GLY A 1 192 ? 14.672 -10.560 -12.420 1.00 81.50 192 GLY A C 1
ATOM 1499 O O . GLY A 1 192 ? 14.512 -11.571 -11.733 1.00 81.50 192 GLY A O 1
ATOM 1500 N N . ALA A 1 193 ? 13.889 -9.483 -12.310 1.00 82.50 193 ALA A N 1
ATOM 1501 C CA . ALA A 1 193 ? 12.642 -9.487 -11.557 1.00 82.50 193 ALA A CA 1
ATOM 1502 C C . ALA A 1 193 ? 11.562 -10.284 -12.319 1.00 82.50 193 ALA A C 1
ATOM 1504 O O . ALA A 1 193 ? 11.640 -10.396 -13.542 1.00 82.50 193 ALA A O 1
ATOM 1505 N N . PRO A 1 194 ? 10.574 -10.872 -11.621 1.00 81.56 194 PRO A N 1
ATOM 1506 C CA . PRO A 1 194 ? 9.438 -11.503 -12.284 1.00 81.56 194 PRO A CA 1
ATOM 1507 C C . PRO A 1 194 ? 8.609 -10.470 -13.057 1.00 81.56 194 PRO A C 1
ATOM 1509 O O . PRO A 1 194 ? 8.525 -9.306 -12.656 1.00 81.56 194 PRO A O 1
ATOM 1512 N N . GLU A 1 195 ? 7.974 -10.926 -14.136 1.00 81.50 195 GLU A N 1
ATOM 1513 C CA . GLU A 1 195 ? 7.085 -10.096 -14.948 1.00 81.50 195 GLU A CA 1
ATOM 1514 C C . GLU A 1 195 ? 5.909 -9.575 -14.095 1.00 81.50 195 GLU A C 1
ATOM 1516 O O . GLU A 1 195 ? 5.333 -10.344 -13.315 1.00 81.50 195 GLU A O 1
ATOM 1521 N N . PRO A 1 196 ? 5.544 -8.284 -14.200 1.00 85.38 196 PRO A N 1
ATOM 1522 C CA . PRO A 1 196 ? 4.426 -7.730 -13.442 1.00 85.38 196 PRO A CA 1
ATOM 1523 C C . PRO A 1 196 ? 3.086 -8.385 -13.811 1.00 85.38 196 PRO A C 1
ATOM 1525 O O . PRO A 1 196 ? 2.688 -8.388 -14.971 1.00 85.38 196 PRO A O 1
ATOM 1528 N N . GLU A 1 197 ? 2.350 -8.881 -12.814 1.00 85.50 197 GLU A N 1
ATOM 1529 C CA . GLU A 1 197 ? 1.035 -9.516 -13.019 1.00 85.50 197 GLU A CA 1
ATOM 1530 C C . GLU A 1 197 ? -0.123 -8.504 -13.045 1.00 85.50 197 GLU A C 1
ATOM 1532 O O . GLU A 1 197 ? -1.138 -8.711 -13.709 1.00 85.50 197 GLU A O 1
ATOM 1537 N N . MET A 1 198 ? 0.012 -7.393 -12.319 1.00 86.00 198 MET A N 1
ATOM 1538 C CA . MET A 1 198 ? -1.067 -6.432 -12.102 1.00 86.00 198 MET A CA 1
ATOM 1539 C C . MET A 1 198 ? -0.531 -5.004 -12.024 1.00 86.00 198 MET A C 1
ATOM 1541 O O . MET A 1 198 ? 0.516 -4.748 -11.432 1.00 86.00 198 MET A O 1
ATOM 1545 N N . VAL A 1 199 ? -1.306 -4.061 -12.565 1.00 87.19 199 VAL A N 1
ATOM 1546 C CA . VAL A 1 199 ? -1.073 -2.620 -12.422 1.00 87.19 199 VAL A CA 1
ATOM 1547 C C . VAL A 1 199 ? -2.175 -2.024 -11.555 1.00 87.19 199 VAL A C 1
ATOM 1549 O O . VAL A 1 199 ? -3.358 -2.116 -11.882 1.00 87.19 199 VAL A O 1
ATOM 1552 N N . LEU A 1 200 ? -1.779 -1.377 -10.461 1.00 87.75 200 LEU A N 1
ATOM 1553 C CA . LEU A 1 200 ? -2.679 -0.620 -9.598 1.00 87.75 200 LEU A CA 1
ATOM 1554 C C . LEU A 1 200 ? -2.553 0.862 -9.924 1.00 87.75 200 LEU A C 1
ATOM 1556 O O . LEU A 1 200 ? -1.459 1.421 -9.921 1.00 87.75 200 LEU A O 1
ATOM 1560 N N . SER A 1 201 ? -3.676 1.506 -10.230 1.00 87.88 201 SER A N 1
ATOM 1561 C CA . SER A 1 201 ? -3.673 2.913 -10.614 1.00 87.88 201 SER A CA 1
ATOM 1562 C C . SER A 1 201 ? -4.924 3.638 -10.147 1.00 87.88 201 SER A C 1
ATOM 1564 O O . SER A 1 201 ? -5.992 3.053 -9.966 1.00 87.88 201 SER A O 1
ATOM 1566 N N . SER A 1 202 ? -4.799 4.953 -9.981 1.00 89.88 202 SER A N 1
ATOM 1567 C CA . SER A 1 202 ? -5.948 5.801 -9.683 1.00 89.88 202 SER A CA 1
ATOM 1568 C C . SER A 1 202 ? -6.885 5.890 -10.889 1.00 89.88 202 SER A C 1
ATOM 1570 O O . SER A 1 202 ? -6.458 5.918 -12.047 1.00 89.88 202 SER A O 1
ATOM 1572 N N . ARG A 1 203 ? -8.185 6.067 -10.626 1.00 90.75 203 ARG A N 1
ATOM 1573 C CA . ARG A 1 203 ? -9.188 6.286 -11.683 1.00 90.75 203 ARG A CA 1
ATOM 1574 C C . ARG A 1 203 ? -8.852 7.483 -12.583 1.00 90.75 203 ARG A C 1
ATOM 1576 O O . ARG A 1 203 ? -9.186 7.485 -13.764 1.00 90.75 203 ARG A O 1
ATOM 1583 N N . ARG A 1 204 ? -8.166 8.492 -12.035 1.00 91.69 204 ARG A N 1
ATOM 1584 C CA . ARG A 1 204 ? -7.700 9.664 -12.783 1.00 91.69 204 ARG A CA 1
ATOM 1585 C C . ARG A 1 204 ? -6.623 9.287 -13.800 1.00 91.69 204 ARG A C 1
ATOM 1587 O O . ARG A 1 204 ? -6.755 9.646 -14.965 1.00 91.69 204 ARG A O 1
ATOM 1594 N N . ALA A 1 205 ? -5.595 8.554 -13.381 1.00 89.31 205 ALA A N 1
ATOM 1595 C CA . ALA A 1 205 ? -4.546 8.090 -14.285 1.00 89.31 205 ALA A CA 1
ATOM 1596 C C . ALA A 1 205 ? -5.124 7.181 -15.380 1.00 89.31 205 ALA A C 1
ATOM 1598 O O . ALA A 1 205 ? -4.876 7.430 -16.557 1.00 89.31 205 ALA A O 1
ATOM 1599 N N . LEU A 1 206 ? -6.009 6.243 -15.016 1.00 89.94 206 LEU A N 1
ATOM 1600 C CA . LEU A 1 206 ? -6.726 5.400 -15.979 1.00 89.94 206 LEU A CA 1
ATOM 1601 C C . LEU A 1 206 ? -7.512 6.230 -17.010 1.00 89.94 206 LEU A C 1
ATOM 1603 O O . LEU A 1 206 ? -7.474 5.939 -18.203 1.00 89.94 206 LEU A O 1
ATOM 1607 N N . SER A 1 207 ? -8.197 7.293 -16.573 1.00 90.38 207 SER A N 1
ATOM 1608 C CA . SER A 1 207 ? -8.939 8.172 -17.485 1.00 90.38 207 SER A CA 1
ATOM 1609 C C . SER A 1 207 ? -8.029 8.907 -18.476 1.00 90.38 207 SER A C 1
ATOM 1611 O O . SER A 1 207 ? -8.392 9.052 -19.644 1.00 90.38 207 SER A O 1
ATOM 1613 N N . TYR A 1 208 ? -6.829 9.315 -18.044 1.00 91.50 208 TYR A N 1
ATOM 1614 C CA . TYR A 1 208 ? -5.846 9.930 -18.934 1.00 91.50 208 TYR A CA 1
ATOM 1615 C C . TYR A 1 208 ? -5.310 8.923 -19.948 1.00 91.50 208 TYR A C 1
ATOM 1617 O O . TYR A 1 208 ? -5.324 9.231 -21.138 1.00 91.50 208 TYR A O 1
ATOM 1625 N N . LEU A 1 209 ? -4.956 7.711 -19.507 1.00 88.06 209 LEU A N 1
ATOM 1626 C CA . LEU A 1 209 ? -4.520 6.620 -20.385 1.00 88.06 209 LEU A CA 1
ATOM 1627 C C . LEU A 1 209 ? -5.576 6.304 -21.450 1.00 88.06 209 LEU A C 1
ATOM 1629 O O . LEU A 1 209 ? -5.267 6.310 -22.637 1.00 88.06 209 LEU A O 1
ATOM 1633 N N . ALA A 1 210 ? -6.842 6.146 -21.051 1.00 85.69 210 ALA A N 1
ATOM 1634 C CA . ALA A 1 210 ? -7.944 5.865 -21.974 1.00 85.69 210 ALA A CA 1
ATOM 1635 C C . ALA A 1 210 ? -8.166 6.980 -23.016 1.00 85.69 210 ALA A C 1
ATOM 1637 O O . ALA A 1 210 ? -8.563 6.712 -24.151 1.00 85.69 210 ALA A O 1
ATOM 1638 N N . SER A 1 211 ? -7.915 8.238 -22.642 1.00 85.50 211 SER A N 1
ATOM 1639 C CA . SER A 1 211 ? -8.054 9.390 -23.541 1.00 85.50 211 SER A CA 1
ATOM 1640 C C . SER A 1 211 ? -6.832 9.640 -24.435 1.00 85.50 211 SER A C 1
ATOM 1642 O O . SER A 1 211 ? -6.944 10.362 -25.429 1.00 85.50 211 SER A O 1
ATOM 1644 N N . ASN A 1 212 ? -5.678 9.057 -24.100 1.00 89.19 212 ASN A N 1
ATOM 1645 C CA . ASN A 1 212 ? -4.406 9.340 -24.749 1.00 89.19 212 ASN A CA 1
ATOM 1646 C C . ASN A 1 212 ? -4.343 8.778 -26.181 1.00 89.19 212 ASN A C 1
ATOM 1648 O O . ASN A 1 212 ? -4.847 7.691 -26.474 1.00 89.19 212 ASN A O 1
ATOM 1652 N N . ASN A 1 213 ? -3.682 9.504 -27.085 1.00 86.38 213 ASN A N 1
ATOM 1653 C CA . ASN A 1 213 ? -3.586 9.119 -28.492 1.00 86.38 213 ASN A CA 1
ATOM 1654 C C . ASN A 1 213 ? -2.870 7.779 -28.708 1.00 86.38 213 ASN A C 1
ATOM 1656 O O . ASN A 1 213 ? -3.273 7.050 -29.609 1.00 86.38 213 ASN A O 1
ATOM 1660 N N . ALA A 1 214 ? -1.854 7.435 -27.908 1.00 84.12 214 ALA A N 1
ATOM 1661 C CA . ALA A 1 214 ? -1.120 6.174 -28.045 1.00 84.12 214 ALA A CA 1
ATOM 1662 C C . ALA A 1 214 ? -2.031 4.963 -27.785 1.00 84.12 214 ALA A C 1
ATOM 1664 O O . ALA A 1 214 ? -2.116 4.055 -28.610 1.00 84.12 214 ALA A O 1
ATOM 1665 N N . TYR A 1 215 ? -2.798 4.997 -26.692 1.00 84.94 215 TYR A N 1
ATOM 1666 C CA . TYR A 1 215 ? -3.769 3.954 -26.352 1.00 84.94 215 TYR A CA 1
ATOM 1667 C C . TYR A 1 215 ? -4.926 3.879 -27.341 1.00 84.94 215 TYR A C 1
ATOM 1669 O O . TYR A 1 215 ? -5.323 2.792 -27.762 1.00 84.94 215 TYR A O 1
ATOM 1677 N N . ARG A 1 216 ? -5.436 5.032 -27.781 1.00 82.69 216 ARG A N 1
ATOM 1678 C CA . ARG A 1 216 ? -6.467 5.074 -28.822 1.00 82.69 216 ARG A CA 1
ATOM 1679 C C . ARG A 1 216 ? -5.956 4.516 -30.149 1.00 82.69 216 ARG A C 1
ATOM 1681 O O . ARG A 1 216 ? -6.683 3.774 -30.799 1.00 82.69 216 ARG A O 1
ATOM 1688 N N . ALA A 1 217 ? -4.716 4.810 -30.529 1.00 83.06 217 ALA A N 1
ATOM 1689 C CA . ALA A 1 217 ? -4.100 4.249 -31.726 1.00 83.06 217 ALA A CA 1
ATOM 1690 C C . ALA A 1 217 ? -3.896 2.738 -31.619 1.00 83.06 217 ALA A C 1
ATOM 1692 O O . ALA A 1 217 ? -4.177 2.031 -32.580 1.00 83.06 217 ALA A O 1
ATOM 1693 N N . ALA A 1 218 ? -3.443 2.241 -30.467 1.00 81.75 218 ALA A N 1
ATOM 1694 C CA . ALA A 1 218 ? -3.242 0.813 -30.241 1.00 81.75 218 ALA A CA 1
ATOM 1695 C C . ALA A 1 218 ? -4.564 0.029 -30.285 1.00 81.75 218 ALA A C 1
ATOM 1697 O O . ALA A 1 218 ? -4.619 -1.047 -30.873 1.00 81.75 218 ALA A O 1
ATOM 1698 N N . TYR A 1 219 ? -5.637 0.585 -29.714 1.00 81.38 219 TYR A N 1
ATOM 1699 C CA . TYR A 1 219 ? -6.943 -0.072 -29.669 1.00 81.38 219 TYR A CA 1
ATOM 1700 C C . TYR A 1 219 ? -7.754 0.089 -30.970 1.00 81.38 219 TYR A C 1
ATOM 1702 O O . TYR A 1 219 ? -8.332 -0.875 -31.461 1.00 81.38 219 TYR A O 1
ATOM 1710 N N . PHE A 1 220 ? -7.796 1.294 -31.554 1.00 77.06 220 PHE A N 1
ATOM 1711 C CA . PHE A 1 220 ? -8.624 1.608 -32.732 1.00 77.06 220 PHE A CA 1
ATOM 1712 C C . PHE A 1 220 ? -7.852 1.642 -34.060 1.00 77.06 220 PHE A C 1
ATOM 1714 O O . PHE A 1 220 ? -8.452 1.869 -35.111 1.00 77.06 220 PHE A O 1
ATOM 1721 N N . GLY A 1 221 ? -6.526 1.490 -34.048 1.00 68.56 221 GLY A N 1
ATOM 1722 C CA . GLY A 1 221 ? -5.683 1.634 -35.242 1.00 68.56 221 GLY A CA 1
ATOM 1723 C C . GLY A 1 221 ? -5.609 3.067 -35.793 1.00 68.56 221 GLY A C 1
ATOM 1724 O O . GLY A 1 221 ? -5.153 3.268 -36.918 1.00 68.56 221 GLY A O 1
ATOM 1725 N N . SER A 1 222 ? -6.087 4.074 -35.049 1.00 60.78 222 SER A N 1
ATOM 1726 C CA . SER A 1 222 ? -6.130 5.474 -35.488 1.00 60.78 222 SER A CA 1
ATOM 1727 C C . SER A 1 222 ? -6.087 6.457 -34.314 1.00 60.78 222 SER A C 1
ATOM 1729 O O . SER A 1 222 ? -6.722 6.242 -33.286 1.00 60.78 222 SER A O 1
ATOM 1731 N N . VAL A 1 223 ? -5.368 7.572 -34.490 1.00 59.50 223 VAL A N 1
ATOM 1732 C CA . VAL A 1 223 ? -5.247 8.680 -33.516 1.00 59.50 223 VAL A CA 1
ATOM 1733 C C . VAL A 1 223 ? -6.317 9.770 -33.686 1.00 59.50 223 VAL A C 1
ATOM 1735 O O . VAL A 1 223 ? -6.332 10.741 -32.935 1.00 59.50 223 VAL A O 1
ATOM 1738 N N . ASN A 1 224 ? -7.185 9.678 -34.701 1.00 56.56 224 ASN A N 1
ATOM 1739 C CA . ASN A 1 224 ? -8.063 10.786 -35.086 1.00 56.56 224 ASN A CA 1
ATOM 1740 C C . ASN A 1 224 ? -9.410 10.737 -34.329 1.00 56.56 224 ASN A C 1
ATOM 1742 O O . ASN A 1 224 ? -10.132 9.748 -34.470 1.00 56.56 224 ASN A O 1
ATOM 1746 N N . PRO A 1 225 ? -9.808 11.785 -33.572 1.00 55.41 225 PRO A N 1
ATOM 1747 C CA . PRO A 1 225 ? -11.080 11.806 -32.844 1.00 55.41 225 PRO A CA 1
ATOM 1748 C C . PRO A 1 225 ? -12.326 11.741 -33.737 1.00 55.41 225 PRO A C 1
ATOM 1750 O O . PRO A 1 225 ? -13.397 11.414 -33.235 1.00 55.41 225 PRO A O 1
ATOM 1753 N N . SER A 1 226 ? -12.182 12.022 -35.033 1.00 54.94 226 SER A N 1
ATOM 1754 C CA . SER A 1 226 ? -13.280 12.061 -36.005 1.00 54.94 226 SER A CA 1
ATOM 1755 C C . SER A 1 226 ? -13.517 10.744 -36.748 1.00 54.94 226 SER A C 1
ATOM 1757 O O . SER A 1 226 ? -14.483 10.655 -37.500 1.00 54.94 226 SER A O 1
ATOM 1759 N N . ASN A 1 227 ? -12.658 9.732 -36.578 1.00 53.81 227 ASN A N 1
ATOM 1760 C CA . ASN A 1 227 ? -12.904 8.418 -37.167 1.00 53.81 227 ASN A CA 1
ATOM 1761 C C . ASN A 1 227 ? -13.759 7.591 -36.198 1.00 53.81 227 ASN A C 1
ATOM 1763 O O . ASN A 1 227 ? -13.276 7.263 -35.110 1.00 53.81 227 ASN A O 1
ATOM 1767 N N . PRO A 1 228 ? -15.015 7.255 -36.550 1.00 50.12 228 PRO A N 1
ATOM 1768 C CA . PRO A 1 228 ? -15.817 6.373 -35.721 1.00 50.12 228 PRO A CA 1
ATOM 1769 C C . PRO A 1 228 ? -15.120 5.008 -35.600 1.00 50.12 228 PRO A C 1
ATOM 1771 O O . PRO A 1 228 ? -14.462 4.570 -36.549 1.00 50.12 228 PRO A O 1
ATOM 1774 N N . PRO A 1 229 ? -15.242 4.337 -34.443 1.00 51.91 229 PRO A N 1
ATOM 1775 C CA . PRO A 1 229 ? -14.586 3.063 -34.198 1.00 51.91 229 PRO A CA 1
ATOM 1776 C C . PRO A 1 229 ? -15.075 2.028 -35.213 1.00 51.91 229 PRO A C 1
ATOM 1778 O O . PRO A 1 229 ? -16.243 1.646 -35.213 1.00 51.91 229 PRO A O 1
ATOM 1781 N N . THR A 1 230 ? -14.190 1.572 -36.094 1.00 53.56 230 THR A N 1
ATOM 1782 C CA . THR A 1 230 ? -14.480 0.421 -36.948 1.00 53.56 230 THR A CA 1
ATOM 1783 C C . THR A 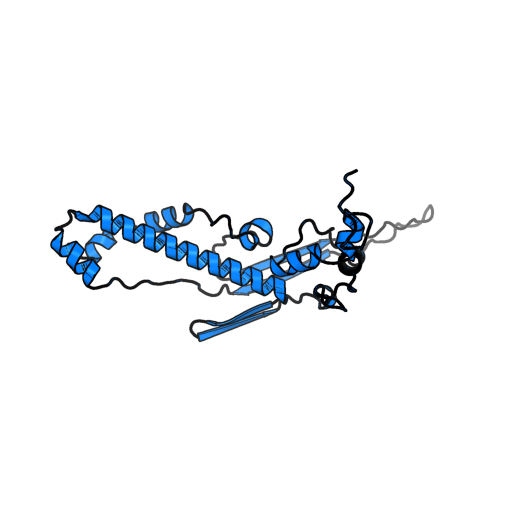1 230 ? -14.182 -0.836 -36.146 1.00 53.56 230 THR A C 1
ATOM 1785 O O . THR A 1 230 ? -13.016 -1.170 -35.939 1.00 53.56 230 THR A O 1
ATOM 1788 N N . SER A 1 231 ? -15.229 -1.514 -35.674 1.00 38.22 231 SER A N 1
ATOM 1789 C CA . SER A 1 231 ? -15.110 -2.848 -35.086 1.00 38.22 231 SER A CA 1
ATOM 1790 C C . SER A 1 231 ? -14.535 -3.810 -36.128 1.00 38.22 231 SER A C 1
ATOM 1792 O O . SER A 1 231 ? -15.110 -3.949 -37.212 1.00 38.22 231 SER A O 1
ATOM 1794 N N . ARG A 1 232 ? -13.426 -4.470 -35.806 1.00 38.69 232 ARG A N 1
ATOM 1795 C CA . ARG A 1 232 ? -13.062 -5.748 -36.419 1.00 38.69 232 ARG A CA 1
ATOM 1796 C C . ARG A 1 232 ? -13.314 -6.860 -35.422 1.00 38.69 232 ARG A C 1
ATOM 1798 O O . ARG A 1 232 ? -13.060 -6.612 -34.225 1.00 38.69 232 ARG A O 1
#

InterPro domains:
  IPR005564 Major capsid protein GpE [PF03864] (11-223)

Radius of gyration: 28.02 Å; chains: 1; bounding box: 78×52×74 Å

Organism: Kitasatospora kifunensis (NCBI:txid58351)

Foldseek 3Di:
DFVVVLVVVDDPVNLVVLLVVQDAPPPLCCCVPVNPDDDDPDQKDKDKDKDWDDDDFDDDDPPDDGDDDDGDIDIDMDMDGDDDDFDDDDDDPVVRVVCVVCVCVCSVVVVVVVSVVSSVRSNVRSVVVSVQSVVCVQQVWGFDDCPVHDTDIDHNPPDVLLNDDQPDPLLDLPGQVVVVVVVNQVVCVVVVHDGDPDDDDDPVSVVSCCLHQNNCCVVQVGSDPPDDRDDD

Secondary structure (DSSP, 8-state):
--HHHHHTTS-HHHHHHHHHHSPPPTT-HIIIIIS-----SSSEEEEEEEEE--PPPPP--TTSPPPPPP--EEEEEEEEEPPP-----PPPHHHHHHHHHTTTTTHHHHHHHHHHHHHHHHHHHHHHHHHHHHHHHHHSEEEEEEETTEEEEEE----GGGSPPPSS-TTSTT--HHHHHHHHHHHHHHTTPPPP------HHHHHHHHHSHHHHHHHHS---TTS-----